Protein AF-A0A7R8D2K2-F1 (afdb_monomer_lite)

InterPro domains:
  IPR001388 Synaptobrevin-like [PR00219] (19-38)
  IPR001388 Synaptobrevin-like [PR00219] (39-58)
  IPR001388 Synaptobrevin-like [PR00219] (75-94)
  IPR002109 Glutaredoxin [PF00462] (136-200)
  IPR004480 Monothiol glutaredoxin-related [PTHR10293] (68-225)
  IPR004480 Monothiol glutaredoxin-related [TIGR00365] (124-220)
  IPR033658 Glutaredoxin, PICOT-like [cd03028] (127-215)
  IPR036249 Thioredoxin-like superfamily [SSF52833] (122-221)
  IPR042855 v-SNARE, coiled-coil homology domain [PF00957] (16-94)
  IPR042855 v-SNARE, coiled-coil homology domain [PS50892] (14-74)

Organism: Lepeophtheirus salmonis (NCBI:txid72036)

Radius of gyration: 38.85 Å; chains: 1; bounding box: 59×70×136 Å

Foldseek 3Di:
DDPDDDDPDDDDPVVVVVVVVVVVVVVVVVVVVVVVVVVVVVVVVVVVVVVVVVVVVVVVVVPPVVVVVVCVVVVVVVVVVVVVVVVVVVVVVVVVVVVVVPDDDDDDDDDDDDDDCPLPVVLVVVLLVQLQPDQKEKEAADFLVDGPDPLRVLVSVLCVVVVHDYGYDHCVVPVSNVVSVCVNLVHDDDTWMDGNSHTQGGSVSSVVCSVVVVVVVSVVVSVVVVVVVVVVVVVVVVVVVVVVVVVVVVD

pLDDT: mean 74.05, std 17.63, range [37.19, 96.56]

Structure (mmCIF, N/CA/C/O backbone):
data_AF-A0A7R8D2K2-F1
#
_entry.id   AF-A0A7R8D2K2-F1
#
loop_
_atom_site.group_PDB
_atom_site.id
_atom_site.type_symbol
_atom_site.label_atom_id
_atom_site.label_alt_id
_atom_site.label_comp_id
_atom_site.label_asym_id
_atom_site.label_entity_id
_atom_site.label_seq_id
_atom_site.pdbx_PDB_ins_code
_atom_site.Cartn_x
_atom_site.Cartn_y
_atom_site.Cartn_z
_atom_site.occupancy
_atom_site.B_iso_or_equiv
_atom_site.auth_seq_id
_atom_site.auth_comp_id
_atom_site.auth_asym_id
_atom_site.auth_atom_id
_atom_site.pdbx_PDB_model_num
ATOM 1 N N . MET A 1 1 ? 6.649 -21.866 103.500 1.00 51.56 1 MET A N 1
ATOM 2 C CA . MET A 1 1 ? 6.124 -23.169 103.038 1.00 51.56 1 MET A CA 1
ATOM 3 C C . MET A 1 1 ? 4.664 -22.927 102.706 1.00 51.56 1 MET A C 1
ATOM 5 O O . MET A 1 1 ? 3.852 -22.827 103.616 1.00 51.56 1 MET A O 1
ATOM 9 N N . ASP A 1 2 ? 4.399 -22.650 101.431 1.00 42.03 2 ASP A N 1
ATOM 10 C CA . ASP A 1 2 ? 3.119 -22.155 100.920 1.00 42.03 2 ASP A CA 1
ATOM 11 C C . ASP A 1 2 ? 2.076 -23.270 100.841 1.00 42.03 2 ASP A C 1
ATOM 13 O O . ASP A 1 2 ? 2.257 -24.248 100.117 1.00 42.03 2 ASP A O 1
ATOM 17 N N . TYR A 1 3 ? 0.953 -23.090 101.535 1.00 38.84 3 TYR A N 1
ATOM 18 C CA . TYR A 1 3 ? -0.256 -23.875 101.304 1.00 38.84 3 TYR A CA 1
ATOM 19 C C . TYR A 1 3 ? -0.999 -23.276 100.108 1.00 38.84 3 TYR A C 1
ATOM 21 O O . TYR A 1 3 ? -1.801 -22.351 100.235 1.00 38.84 3 TYR A O 1
ATOM 29 N N . ARG A 1 4 ? -0.676 -23.786 98.919 1.00 43.09 4 ARG A N 1
ATOM 30 C CA . ARG A 1 4 ? -1.358 -23.461 97.666 1.00 43.09 4 ARG A CA 1
ATOM 31 C C . ARG A 1 4 ? -2.722 -24.163 97.645 1.00 43.09 4 ARG A C 1
ATOM 33 O O . ARG A 1 4 ? -2.796 -25.383 97.729 1.00 43.09 4 ARG A O 1
ATOM 40 N N . T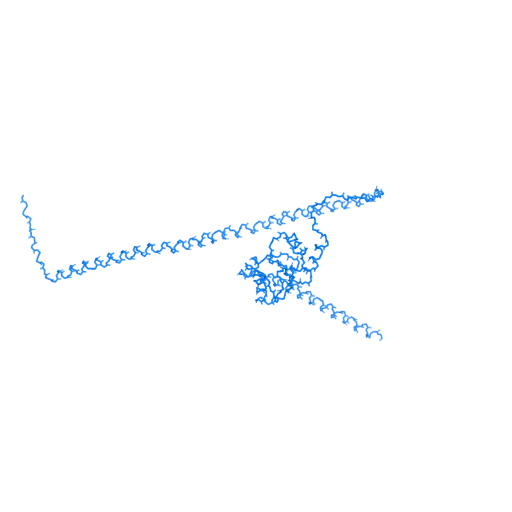YR A 1 5 ? -3.791 -23.373 97.564 1.00 37.19 5 TYR A N 1
ATOM 41 C CA . TYR A 1 5 ? -5.160 -23.835 97.323 1.00 37.19 5 TYR A CA 1
ATOM 42 C C . TYR A 1 5 ? -5.237 -24.555 95.966 1.00 37.19 5 TYR A C 1
ATOM 44 O O . TYR A 1 5 ? -5.007 -23.933 94.931 1.00 37.19 5 TYR A O 1
ATOM 52 N N . GLU A 1 6 ? -5.601 -25.836 95.965 1.00 41.62 6 GLU A N 1
ATOM 53 C CA . GLU A 1 6 ? -5.949 -26.586 94.754 1.00 41.62 6 GLU A CA 1
ATOM 54 C C . GLU A 1 6 ? -7.473 -26.481 94.558 1.00 41.62 6 GLU A C 1
ATOM 56 O O . GLU A 1 6 ? -8.262 -27.114 95.269 1.00 41.62 6 GLU A O 1
ATOM 61 N N . SER A 1 7 ? -7.925 -25.615 93.647 1.00 40.47 7 SER A N 1
ATOM 62 C CA . SER A 1 7 ? -9.346 -25.478 93.324 1.00 40.47 7 SER A CA 1
ATOM 63 C C . SER A 1 7 ? -9.805 -26.664 92.469 1.00 40.47 7 SER A C 1
ATOM 65 O O . SER A 1 7 ? -9.364 -26.886 91.344 1.00 40.47 7 SER A O 1
ATOM 67 N N . LYS A 1 8 ? -10.724 -27.460 93.020 1.00 42.56 8 LYS A N 1
ATOM 68 C CA . LYS A 1 8 ? -11.317 -28.626 92.356 1.00 42.56 8 LYS A CA 1
ATOM 69 C C . LYS A 1 8 ? -12.294 -28.156 91.268 1.00 42.56 8 LYS A C 1
ATOM 71 O O . LYS A 1 8 ? -13.465 -27.908 91.557 1.00 42.56 8 LYS A O 1
ATOM 76 N N . ASN A 1 9 ? -11.820 -28.015 90.029 1.00 42.56 9 ASN A N 1
ATOM 77 C CA . ASN A 1 9 ? -12.671 -27.719 88.875 1.00 42.56 9 ASN A CA 1
ATOM 78 C C . ASN A 1 9 ? -13.528 -28.956 88.545 1.00 42.56 9 ASN A C 1
ATOM 80 O O . ASN A 1 9 ? -13.028 -29.953 88.028 1.00 42.56 9 ASN A O 1
ATOM 84 N N . ARG A 1 10 ? -14.814 -28.926 88.913 1.00 47.69 10 ARG A N 1
ATOM 85 C CA . ARG A 1 10 ? -15.793 -29.945 88.514 1.00 47.69 10 ARG A CA 1
ATOM 86 C C . ARG A 1 10 ? -16.174 -29.680 87.057 1.00 47.69 10 ARG A C 1
ATOM 88 O O . ARG A 1 10 ? -16.981 -28.793 86.791 1.00 47.69 10 ARG A O 1
ATOM 95 N N . SER A 1 11 ? -15.607 -30.444 86.129 1.00 49.34 11 SER A N 1
ATOM 96 C CA . SER A 1 11 ? -16.049 -30.471 84.735 1.00 49.34 11 SER A CA 1
ATOM 97 C C . SER A 1 11 ? -17.491 -30.992 84.664 1.00 49.34 11 SER A C 1
ATOM 99 O O . SER A 1 11 ? -17.788 -32.135 85.004 1.00 49.34 11 SER A O 1
ATOM 101 N N . SER A 1 12 ? -18.415 -30.110 84.282 1.00 50.62 12 SER A N 1
ATOM 102 C CA . SER A 1 12 ? -19.789 -30.466 83.914 1.00 50.62 12 SER A CA 1
ATOM 103 C C . SER A 1 12 ? -19.780 -31.102 82.514 1.00 50.62 12 SER A C 1
ATOM 105 O O . SER A 1 12 ? -19.076 -30.574 81.652 1.00 50.62 12 SER A O 1
ATOM 107 N N . PRO A 1 13 ? -20.574 -32.156 82.229 1.00 57.78 13 PRO A N 1
ATOM 108 C CA . PRO A 1 13 ? -20.626 -32.798 80.904 1.00 57.78 13 PRO A CA 1
ATOM 109 C C . PRO A 1 13 ? -21.060 -31.839 79.780 1.00 57.78 13 PRO A C 1
ATOM 111 O O . PRO A 1 13 ? -20.785 -32.064 78.607 1.00 57.78 13 PRO A O 1
ATOM 114 N N . HIS A 1 14 ? -21.698 -30.717 80.128 1.00 56.84 14 HIS A N 1
ATOM 115 C CA . HIS A 1 14 ? -22.010 -29.647 79.181 1.00 56.84 14 HIS A CA 1
ATOM 116 C C . HIS A 1 14 ? -20.759 -28.875 78.721 1.00 56.84 14 HIS A C 1
ATOM 118 O O . HIS A 1 14 ? -20.699 -28.436 77.578 1.00 56.84 14 HIS A O 1
ATOM 124 N N . PHE A 1 15 ? -19.747 -28.741 79.583 1.00 54.94 15 PHE A N 1
ATOM 125 C CA . PHE A 1 15 ? -18.504 -28.028 79.273 1.00 54.94 15 PHE A CA 1
ATOM 126 C C . PHE A 1 15 ? -17.607 -28.834 78.326 1.00 54.94 15 PHE A C 1
ATOM 128 O O . PHE A 1 15 ? -16.911 -28.256 77.504 1.00 54.94 15 PHE A O 1
ATOM 135 N N . GLU A 1 16 ? -17.680 -30.165 78.392 1.00 61.19 16 GLU A N 1
ATOM 136 C CA . GLU A 1 16 ? -16.965 -31.087 77.501 1.00 61.19 16 GLU A CA 1
ATOM 137 C C . GLU A 1 16 ? -17.479 -30.974 76.054 1.00 61.19 16 GLU A C 1
ATOM 139 O O . GLU A 1 16 ? -16.694 -30.890 75.115 1.00 61.19 16 GLU A O 1
ATOM 144 N N . ASN A 1 17 ? -18.798 -30.830 75.876 1.00 60.91 17 ASN A N 1
ATOM 145 C CA . ASN A 1 17 ? -19.403 -30.574 74.565 1.00 60.91 17 ASN A CA 1
ATOM 146 C C . ASN A 1 17 ? -19.071 -29.180 74.017 1.00 60.91 17 ASN A C 1
ATOM 148 O O . ASN A 1 17 ? -18.885 -29.032 72.813 1.00 60.91 17 ASN A O 1
ATOM 152 N N . VAL A 1 18 ? -18.967 -28.167 74.884 1.00 60.25 18 VAL A N 1
ATOM 153 C CA . VAL A 1 18 ? -18.538 -26.818 74.479 1.00 60.25 18 VAL A CA 1
ATOM 154 C C . VAL A 1 18 ? -17.057 -26.816 74.091 1.00 60.25 18 VAL A C 1
ATOM 156 O O . VAL A 1 18 ? -16.693 -26.200 73.094 1.00 60.25 18 VAL A O 1
ATOM 159 N N . GLN A 1 19 ? -16.209 -27.549 74.815 1.00 61.28 19 GLN A N 1
ATOM 160 C CA . GLN A 1 19 ? -14.784 -27.666 74.504 1.00 61.28 19 GLN A CA 1
ATOM 161 C C . GLN A 1 19 ? -14.556 -28.403 73.174 1.00 61.28 19 GLN A C 1
ATOM 163 O O . GLN A 1 19 ? -13.813 -27.914 72.329 1.00 61.28 19 GLN A O 1
ATOM 168 N N . ASN A 1 20 ? -15.286 -29.501 72.942 1.00 69.12 20 ASN A N 1
ATOM 169 C CA . ASN A 1 20 ? -15.245 -30.253 71.685 1.00 69.12 20 ASN A CA 1
ATOM 170 C C . ASN A 1 20 ? -15.735 -29.419 70.489 1.00 69.12 20 ASN A C 1
ATOM 172 O O . ASN A 1 20 ? -15.156 -29.508 69.411 1.00 69.12 20 ASN A O 1
ATOM 176 N N . GLN A 1 21 ? -16.753 -28.568 70.675 1.00 59.75 21 GLN A N 1
ATOM 177 C CA . GLN A 1 21 ? -17.199 -27.631 69.636 1.00 59.75 21 GLN A CA 1
ATOM 178 C C . GLN A 1 21 ? -16.162 -26.539 69.349 1.00 59.75 21 GLN A C 1
ATOM 180 O O . GLN A 1 21 ? -15.986 -26.149 68.198 1.00 59.75 21 GLN A O 1
ATOM 185 N N . VAL A 1 22 ? -15.451 -26.042 70.366 1.00 60.78 22 VAL A N 1
ATOM 186 C CA . VAL A 1 22 ? -14.359 -25.078 70.165 1.00 60.78 22 VAL A CA 1
ATOM 187 C C . VAL A 1 22 ? -13.189 -25.735 69.428 1.00 60.78 22 VAL A C 1
ATOM 189 O O . VAL A 1 22 ? -12.657 -25.128 68.502 1.00 60.78 22 VAL A O 1
ATOM 192 N N . ASP A 1 23 ? -12.840 -26.982 69.749 1.00 67.81 23 ASP A N 1
ATOM 193 C CA . ASP A 1 23 ? -11.785 -27.736 69.057 1.00 67.81 23 ASP A CA 1
ATOM 194 C C . ASP A 1 23 ? -12.170 -28.087 67.608 1.00 67.81 23 ASP A C 1
ATOM 196 O O . ASP A 1 23 ? -11.336 -28.021 66.696 1.00 67.81 23 ASP A O 1
ATOM 200 N N . GLU A 1 24 ? -13.448 -28.379 67.359 1.00 72.88 24 GLU A N 1
ATOM 201 C CA . GLU A 1 24 ? -14.007 -28.572 66.020 1.00 72.88 24 GLU A CA 1
ATOM 202 C C . GLU A 1 24 ? -13.954 -27.273 65.205 1.00 72.88 24 GLU A C 1
ATOM 204 O O . GLU A 1 24 ? -13.471 -27.269 64.074 1.00 72.88 24 GLU A O 1
ATOM 209 N N . VAL A 1 25 ? -14.343 -26.134 65.786 1.00 60.62 25 VAL A N 1
ATOM 210 C CA . VAL A 1 25 ? -14.269 -24.828 65.111 1.00 60.62 25 VAL A CA 1
ATOM 211 C C . VAL A 1 25 ? -12.819 -24.386 64.890 1.00 60.62 25 VAL A C 1
ATOM 213 O O . VAL A 1 25 ? -12.520 -23.816 63.843 1.00 60.62 25 VAL A O 1
ATOM 216 N N . VAL A 1 26 ? -11.891 -24.689 65.804 1.00 69.44 26 VAL A N 1
ATOM 217 C CA . VAL A 1 26 ? -10.444 -24.470 65.608 1.00 69.44 26 VAL A CA 1
ATOM 218 C C . VAL A 1 26 ? -9.915 -25.338 64.464 1.00 69.44 26 VAL A C 1
ATOM 220 O O . VAL A 1 26 ? -9.097 -24.873 63.667 1.00 69.44 26 VAL A O 1
ATOM 223 N N . THR A 1 27 ? -10.414 -26.568 64.331 1.00 69.00 27 THR A N 1
ATOM 224 C CA . THR A 1 27 ? -10.082 -27.468 63.218 1.00 69.00 27 THR A CA 1
ATOM 225 C C . THR A 1 27 ? -10.624 -26.932 61.893 1.00 69.00 27 THR A C 1
ATOM 227 O O . THR A 1 27 ? -9.874 -26.844 60.920 1.00 69.00 27 THR A O 1
ATOM 230 N N . ILE A 1 28 ? -11.875 -26.462 61.873 1.00 72.75 28 ILE A N 1
ATOM 231 C CA . ILE A 1 28 ? -12.508 -25.828 60.707 1.00 72.75 28 ILE A CA 1
ATOM 232 C C . ILE A 1 28 ? -11.801 -24.515 60.343 1.00 72.75 28 ILE A C 1
ATOM 234 O O . ILE A 1 28 ? -11.592 -24.240 59.165 1.00 72.75 28 ILE A O 1
ATOM 238 N N . MET A 1 29 ? -11.378 -23.703 61.317 1.00 67.38 29 MET A N 1
ATOM 239 C CA . MET A 1 29 ? -10.597 -22.489 61.063 1.00 67.38 29 MET A CA 1
ATOM 240 C C . MET A 1 29 ? -9.207 -22.811 60.530 1.00 67.38 29 MET A C 1
ATOM 242 O O . MET A 1 29 ? -8.764 -22.142 59.606 1.00 67.38 29 MET A O 1
ATOM 246 N N . ARG A 1 30 ? -8.531 -23.842 61.046 1.00 69.81 30 ARG A N 1
ATOM 247 C CA . ARG A 1 30 ? -7.248 -24.306 60.499 1.00 69.81 30 ARG A CA 1
ATOM 248 C C . ARG A 1 30 ? -7.415 -24.777 59.053 1.00 69.81 30 ARG A C 1
ATOM 250 O O . ARG A 1 30 ? -6.590 -24.448 58.207 1.00 69.81 30 ARG A O 1
ATOM 257 N N . GLU A 1 31 ? -8.501 -25.481 58.749 1.00 67.69 31 GLU A N 1
ATOM 258 C CA . GLU A 1 31 ? -8.825 -25.910 57.388 1.00 67.69 31 GLU A CA 1
ATOM 259 C C . GLU A 1 31 ? -9.193 -24.727 56.476 1.00 67.69 31 GLU A C 1
ATOM 261 O O . GLU A 1 31 ? -8.751 -24.673 55.331 1.00 67.69 31 GLU A O 1
ATOM 266 N N . ASN A 1 32 ? -9.932 -23.739 56.984 1.00 63.72 32 ASN A N 1
ATOM 267 C CA . ASN A 1 32 ? -10.275 -22.514 56.261 1.00 63.72 32 ASN A CA 1
ATOM 268 C C . ASN A 1 32 ? -9.054 -21.621 56.021 1.00 63.72 32 ASN A C 1
ATOM 270 O O . ASN A 1 32 ? -8.931 -21.064 54.937 1.00 63.72 32 ASN A O 1
ATOM 274 N N . VAL A 1 33 ? -8.138 -21.520 56.988 1.00 69.62 33 VAL A N 1
ATOM 275 C CA . VAL A 1 33 ? -6.854 -20.817 56.862 1.00 69.62 33 VAL A CA 1
ATOM 276 C C . VAL A 1 33 ? -5.972 -21.528 55.842 1.00 69.62 33 VAL A C 1
ATOM 278 O O . VAL A 1 33 ? -5.438 -20.870 54.962 1.00 69.62 33 VAL A O 1
ATOM 281 N N . ASN A 1 34 ? -5.901 -22.862 55.859 1.00 62.28 34 ASN A N 1
ATOM 282 C CA . ASN A 1 34 ? -5.175 -23.624 54.839 1.00 62.28 34 ASN A CA 1
ATOM 283 C C . ASN A 1 34 ? -5.801 -23.468 53.440 1.00 62.28 34 ASN A C 1
ATOM 285 O O . ASN A 1 34 ? -5.076 -23.343 52.455 1.00 62.28 34 ASN A O 1
ATOM 289 N N . LYS A 1 35 ? -7.138 -23.406 53.343 1.00 63.62 35 LYS A N 1
ATOM 290 C CA . LYS A 1 35 ? -7.863 -23.088 52.098 1.00 63.62 35 LYS A CA 1
ATOM 291 C C . LYS A 1 35 ? -7.655 -21.635 51.654 1.00 63.62 35 LYS A C 1
ATOM 293 O O . LYS A 1 35 ? -7.656 -21.379 50.455 1.00 63.62 35 LYS A O 1
ATOM 298 N N . VAL A 1 36 ? -7.455 -20.696 52.582 1.00 63.12 36 VAL A N 1
ATOM 299 C CA . VAL A 1 36 ? -7.090 -19.295 52.302 1.00 63.12 36 VAL A CA 1
ATOM 300 C C . VAL A 1 36 ? -5.641 -19.183 51.830 1.00 63.12 36 VAL A C 1
ATOM 302 O O . VAL A 1 36 ? -5.398 -18.485 50.857 1.00 63.12 36 VAL A O 1
ATOM 305 N N . ILE A 1 37 ? -4.709 -19.937 52.421 1.00 62.91 37 ILE A N 1
ATOM 306 C CA . ILE A 1 37 ? -3.294 -19.980 52.020 1.00 62.91 37 ILE A CA 1
ATOM 307 C C . ILE A 1 37 ? -3.149 -20.589 50.616 1.00 62.91 37 ILE A C 1
ATOM 309 O O . ILE A 1 37 ? -2.440 -20.044 49.780 1.00 62.91 37 ILE A O 1
ATOM 313 N N . GLN A 1 38 ? -3.897 -21.653 50.299 1.00 55.62 38 GLN A N 1
ATOM 314 C CA . GLN A 1 38 ? -3.956 -22.205 48.935 1.00 55.62 38 GLN A CA 1
ATOM 315 C C . GLN A 1 38 ? -4.623 -21.259 47.929 1.00 55.62 38 GLN A C 1
ATOM 317 O O . GLN A 1 38 ? -4.362 -21.344 46.729 1.00 55.62 38 GLN A O 1
ATOM 322 N N . ARG A 1 39 ? -5.512 -20.375 48.397 1.00 52.56 39 ARG A N 1
ATOM 323 C CA . ARG A 1 39 ? -6.134 -19.342 47.567 1.00 52.56 39 ARG A CA 1
ATOM 324 C C . ARG A 1 39 ? -5.183 -18.161 47.347 1.00 52.56 39 ARG A C 1
ATOM 326 O O . ARG A 1 39 ? -5.245 -17.598 46.267 1.00 52.56 39 ARG A O 1
ATOM 333 N N . ASP A 1 40 ? -4.275 -17.877 48.280 1.00 53.62 40 ASP A N 1
ATOM 334 C CA . ASP A 1 40 ? -3.126 -16.971 48.101 1.00 53.62 40 ASP A CA 1
ATOM 335 C C . ASP A 1 40 ? -2.110 -17.543 47.092 1.00 53.62 40 ASP A C 1
ATOM 337 O O . ASP A 1 40 ? -1.658 -16.843 46.192 1.00 53.62 40 ASP A O 1
ATOM 341 N N . GLU A 1 41 ? -1.825 -18.848 47.152 1.00 53.75 41 GLU A N 1
ATOM 342 C CA . GLU A 1 41 ? -0.878 -19.524 46.248 1.00 53.75 41 GLU A CA 1
ATOM 343 C C . GLU A 1 41 ? -1.422 -19.659 44.807 1.00 53.75 41 GLU A C 1
ATOM 345 O O . GLU A 1 41 ? -0.688 -19.497 43.834 1.00 53.75 41 GLU A O 1
ATOM 350 N N . LYS A 1 42 ? -2.740 -19.864 44.641 1.00 53.81 42 LYS A N 1
ATOM 351 C CA . LYS A 1 42 ? -3.418 -19.839 43.325 1.00 53.81 42 LYS A CA 1
ATOM 352 C C . LYS A 1 42 ? -3.679 -18.434 42.769 1.00 53.81 42 LYS A C 1
ATOM 354 O O . LYS A 1 42 ? -4.071 -18.328 41.607 1.00 53.81 42 LYS A O 1
ATOM 359 N N . LEU A 1 43 ? -3.489 -17.376 43.558 1.00 42.84 43 LEU A N 1
ATOM 360 C CA . LEU A 1 43 ? -3.575 -15.989 43.086 1.00 42.84 43 LEU A CA 1
ATOM 361 C C . LEU A 1 43 ? -2.252 -15.489 42.479 1.00 42.84 43 LEU A C 1
ATOM 363 O O . LEU A 1 43 ? -2.288 -14.521 41.725 1.00 42.84 43 LEU A O 1
ATOM 367 N N . GLY A 1 44 ? -1.131 -16.192 42.687 1.00 52.66 44 GLY A N 1
ATOM 368 C CA . GLY A 1 44 ? 0.145 -15.902 42.014 1.00 52.66 44 GLY A CA 1
ATOM 369 C C . GLY A 1 44 ? 0.123 -16.120 40.491 1.00 52.66 44 GLY A C 1
ATOM 370 O O . GLY A 1 44 ? 0.680 -15.317 39.754 1.00 52.66 44 GLY A O 1
ATOM 371 N N . ASP A 1 45 ? -0.611 -17.122 39.983 1.00 52.69 45 ASP A N 1
ATOM 372 C CA . ASP A 1 45 ? -0.702 -17.400 38.527 1.00 52.69 45 ASP A CA 1
ATOM 373 C C . ASP A 1 45 ? -1.627 -16.416 37.775 1.00 52.69 45 ASP A C 1
ATOM 375 O O . ASP A 1 45 ? -1.605 -16.326 36.546 1.00 52.69 45 ASP A O 1
ATOM 379 N N . LEU A 1 46 ? -2.462 -15.660 38.495 1.00 52.25 46 LEU A N 1
ATOM 380 C CA . LEU A 1 46 ? -3.281 -14.589 37.913 1.00 52.25 46 LEU A CA 1
ATOM 381 C C . LEU A 1 46 ? -2.537 -13.247 37.893 1.00 52.25 46 LEU A C 1
ATOM 383 O O . LEU A 1 46 ? -2.770 -12.457 36.978 1.00 52.25 46 LEU A O 1
ATOM 387 N N . ASP A 1 47 ? -1.617 -13.030 38.836 1.00 49.78 47 ASP A N 1
ATOM 388 C CA . ASP A 1 47 ? -0.728 -11.865 38.864 1.00 49.78 47 ASP A CA 1
ATOM 389 C C . ASP A 1 47 ? 0.391 -11.997 37.816 1.00 49.78 47 ASP A C 1
ATOM 391 O O . ASP A 1 47 ? 0.679 -11.041 37.104 1.00 49.78 47 ASP A O 1
ATOM 395 N N . ASP A 1 48 ? 0.911 -13.207 37.574 1.00 54.84 48 ASP A N 1
ATOM 396 C CA . ASP A 1 48 ? 1.880 -13.469 36.497 1.00 54.84 48 ASP A CA 1
ATOM 397 C C . ASP A 1 48 ? 1.274 -13.293 35.092 1.00 54.84 48 ASP A C 1
ATOM 399 O O . ASP A 1 48 ? 1.937 -12.818 34.166 1.00 54.84 48 ASP A O 1
ATOM 403 N N . ARG A 1 49 ? -0.015 -13.613 34.908 1.00 58.25 49 ARG A N 1
ATOM 404 C CA . ARG A 1 49 ? -0.732 -13.366 33.640 1.00 58.25 49 ARG A CA 1
ATOM 405 C C . ARG A 1 49 ? -1.070 -11.893 33.435 1.00 58.25 49 ARG A C 1
ATOM 407 O O . ARG A 1 49 ? -1.090 -11.452 32.287 1.00 58.25 49 ARG A O 1
ATOM 414 N N . ALA A 1 50 ? -1.302 -11.138 34.509 1.00 56.44 50 ALA A N 1
ATOM 415 C CA . ALA A 1 50 ? -1.478 -9.690 34.459 1.00 56.44 50 ALA A CA 1
ATOM 416 C C . ALA A 1 50 ? -0.140 -8.968 34.232 1.00 56.44 50 ALA A C 1
ATOM 418 O O . ALA A 1 50 ? -0.067 -8.114 33.356 1.00 56.44 50 ALA A O 1
ATOM 419 N N . ALA A 1 51 ? 0.940 -9.380 34.901 1.00 56.16 51 ALA A N 1
ATOM 420 C CA . ALA A 1 51 ? 2.284 -8.820 34.762 1.00 56.16 51 ALA A CA 1
ATOM 421 C C . ALA A 1 51 ? 2.905 -9.088 33.380 1.00 56.16 51 ALA A C 1
ATOM 423 O O . ALA A 1 51 ? 3.612 -8.236 32.845 1.00 56.16 51 ALA A O 1
ATOM 424 N N . ASN A 1 52 ? 2.605 -10.226 32.744 1.00 55.34 52 ASN A N 1
ATOM 425 C CA . ASN A 1 52 ? 3.037 -10.510 31.368 1.00 55.34 52 ASN A CA 1
ATOM 426 C C . ASN A 1 52 ? 2.189 -9.758 30.315 1.00 55.34 52 ASN A C 1
ATOM 428 O O . ASN A 1 52 ? 2.645 -9.490 29.203 1.00 55.34 52 ASN A O 1
ATOM 432 N N . LEU A 1 53 ? 0.969 -9.342 30.671 1.00 57.56 53 LEU A N 1
ATOM 433 C CA . LEU A 1 53 ? 0.158 -8.415 29.872 1.00 57.56 53 LEU A CA 1
ATOM 434 C C . LEU A 1 53 ? 0.588 -6.952 30.101 1.00 57.56 53 LEU A C 1
ATOM 436 O O . LEU A 1 53 ? 0.603 -6.161 29.160 1.00 57.56 53 LEU A O 1
ATOM 440 N N . GLU A 1 54 ? 1.022 -6.614 31.319 1.00 54.94 54 GLU A N 1
ATOM 441 C CA . GLU A 1 54 ? 1.450 -5.276 31.735 1.00 54.94 54 GLU A CA 1
ATOM 442 C C . GLU A 1 54 ? 2.882 -4.938 31.279 1.00 54.94 54 GLU A C 1
ATOM 444 O O . GLU A 1 54 ? 3.170 -3.813 30.869 1.00 54.94 54 GLU A O 1
ATOM 449 N N . ALA A 1 55 ? 3.785 -5.922 31.240 1.00 55.84 55 ALA A N 1
ATOM 450 C CA . ALA A 1 55 ? 5.111 -5.784 30.635 1.00 55.84 55 ALA A CA 1
ATOM 451 C C . ALA A 1 55 ? 5.030 -5.591 29.106 1.00 55.84 55 ALA A C 1
ATOM 453 O O . ALA A 1 55 ? 5.861 -4.887 28.521 1.00 55.84 55 ALA A O 1
ATOM 454 N N . ASN A 1 56 ? 3.982 -6.126 28.468 1.00 51.44 56 ASN A N 1
ATOM 455 C CA . ASN A 1 56 ? 3.643 -5.845 27.073 1.00 51.44 56 ASN A CA 1
ATOM 456 C C . ASN A 1 56 ? 2.928 -4.489 26.904 1.00 51.44 56 ASN A C 1
ATOM 458 O O . ASN A 1 56 ? 3.156 -3.814 25.910 1.00 51.44 56 ASN A O 1
ATOM 462 N N . SER A 1 57 ? 2.144 -3.997 27.870 1.00 52.72 57 SER A N 1
ATOM 463 C CA . SER A 1 57 ? 1.517 -2.666 27.761 1.00 52.72 57 SER A CA 1
ATOM 464 C C . SER A 1 57 ? 2.454 -1.507 28.127 1.00 52.72 57 SER A C 1
ATOM 466 O O . SER A 1 57 ? 2.376 -0.443 27.516 1.00 52.72 57 SER A O 1
ATOM 468 N N . ASN A 1 58 ? 3.402 -1.693 29.052 1.00 54.84 58 ASN A N 1
ATOM 469 C CA . ASN A 1 58 ? 4.388 -0.670 29.430 1.00 54.84 58 ASN A CA 1
ATOM 470 C C . ASN A 1 58 ? 5.532 -0.531 28.406 1.00 54.84 58 ASN A C 1
ATOM 472 O O . ASN A 1 58 ? 6.084 0.562 28.252 1.00 54.84 58 ASN A O 1
ATOM 476 N N . SER A 1 59 ? 5.828 -1.574 27.622 1.00 55.03 59 SER A N 1
ATOM 477 C CA . SER A 1 59 ? 6.691 -1.485 26.428 1.00 55.03 59 SER A CA 1
ATOM 478 C C . SER A 1 59 ? 5.983 -0.859 25.210 1.00 55.03 59 SER A C 1
ATOM 480 O O . SER A 1 59 ? 6.648 -0.353 24.300 1.00 55.03 59 SER A O 1
ATOM 482 N N . PHE A 1 60 ? 4.650 -0.754 25.247 1.00 52.56 60 PHE A N 1
ATOM 483 C CA . PHE A 1 60 ? 3.841 -0.004 24.278 1.00 52.56 60 PHE A CA 1
ATOM 484 C C . PHE A 1 60 ? 3.523 1.444 24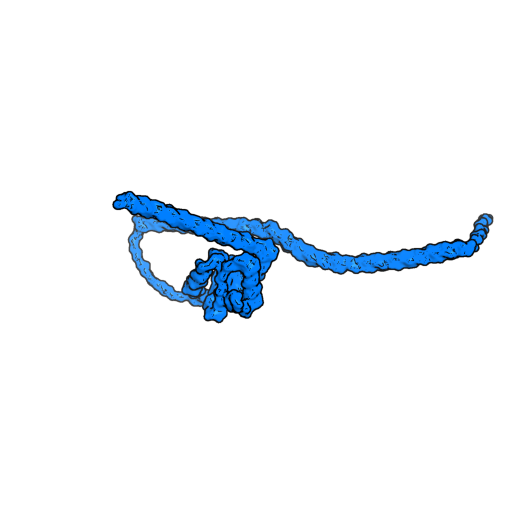.721 1.00 52.56 60 PHE A C 1
ATOM 486 O O . PHE A 1 60 ? 3.538 2.358 23.892 1.00 52.56 60 PHE A O 1
ATOM 493 N N . ALA A 1 61 ? 3.352 1.721 26.020 1.00 52.97 61 ALA A N 1
ATOM 494 C CA . ALA A 1 61 ? 3.181 3.082 26.549 1.00 52.97 61 ALA A CA 1
ATOM 495 C C . ALA A 1 61 ? 4.493 3.896 26.532 1.00 52.97 61 ALA A C 1
ATOM 497 O O . ALA A 1 61 ? 4.497 5.093 26.234 1.00 52.97 61 ALA A O 1
ATOM 498 N N . ALA A 1 62 ? 5.643 3.250 26.768 1.00 53.81 62 ALA A N 1
ATOM 499 C CA . ALA A 1 62 ? 6.957 3.899 26.695 1.00 53.81 62 ALA A CA 1
ATOM 500 C C . ALA A 1 62 ? 7.452 4.165 25.255 1.00 53.81 62 ALA A C 1
ATOM 502 O O . ALA A 1 62 ? 8.472 4.848 25.072 1.00 53.81 62 ALA A O 1
ATOM 503 N N . SER A 1 63 ? 6.721 3.681 24.244 1.00 51.25 63 SER A N 1
ATOM 504 C CA . SER A 1 63 ? 7.054 3.832 22.821 1.00 51.25 63 SER A CA 1
ATOM 505 C C . SER A 1 63 ? 6.214 4.904 22.109 1.00 51.25 63 SER A C 1
ATOM 507 O O . SER A 1 63 ? 6.674 5.497 21.140 1.00 51.25 63 SER A O 1
ATOM 509 N N . SER A 1 64 ? 5.049 5.295 22.621 1.00 47.06 64 SER A N 1
ATOM 510 C CA . SER A 1 64 ? 4.141 6.232 21.932 1.00 47.06 64 SER A CA 1
ATOM 511 C C . SER A 1 64 ? 4.446 7.728 22.171 1.00 47.06 64 SER A C 1
ATOM 513 O O . SER A 1 64 ? 4.187 8.558 21.299 1.00 47.06 64 SER A O 1
ATOM 515 N N . VAL A 1 65 ? 5.126 8.109 23.264 1.00 54.06 65 VAL A N 1
ATOM 516 C CA . VAL A 1 65 ? 5.529 9.522 23.521 1.00 54.06 65 VAL A CA 1
ATOM 517 C C . VAL A 1 65 ? 6.965 9.848 23.055 1.00 54.06 65 VAL A C 1
ATOM 519 O O . VAL A 1 65 ? 7.368 11.016 22.990 1.00 54.06 65 VAL A O 1
ATOM 522 N N . ARG A 1 66 ? 7.745 8.836 22.642 1.00 50.81 66 ARG A N 1
ATOM 523 C CA . ARG A 1 66 ? 9.091 9.016 22.055 1.00 50.81 66 ARG A CA 1
ATOM 524 C C . ARG A 1 66 ? 9.101 9.0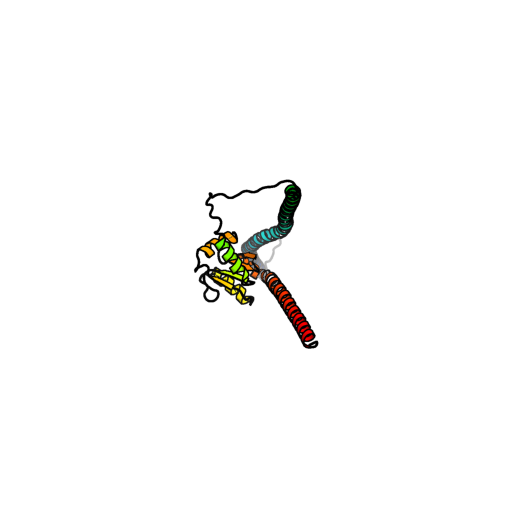32 20.523 1.00 50.81 66 ARG A C 1
ATOM 526 O O . ARG A 1 66 ? 10.011 9.619 19.943 1.00 50.81 66 ARG A O 1
ATOM 533 N N . LEU A 1 67 ? 8.066 8.505 19.865 1.00 52.84 67 LEU A N 1
ATOM 534 C CA . LEU A 1 67 ? 7.979 8.480 18.400 1.00 52.84 67 LEU A CA 1
ATOM 535 C C . LEU A 1 67 ? 7.462 9.797 17.796 1.00 52.84 67 LEU A C 1
ATOM 537 O O . LEU A 1 67 ? 7.983 10.239 16.776 1.00 52.84 67 LEU A O 1
ATOM 541 N N . ARG A 1 68 ? 6.553 10.528 18.462 1.00 53.81 68 ARG A N 1
ATOM 542 C CA . ARG A 1 68 ? 6.060 11.828 17.946 1.00 53.81 68 ARG A CA 1
ATOM 543 C C . ARG A 1 68 ? 7.142 12.920 17.896 1.00 53.81 68 ARG A C 1
ATOM 545 O O . ARG A 1 68 ? 7.088 13.809 17.052 1.00 53.81 68 ARG A O 1
ATOM 552 N N . ARG A 1 69 ? 8.162 12.837 18.761 1.00 48.56 69 ARG A N 1
ATOM 553 C CA . ARG A 1 69 ? 9.331 13.739 18.725 1.00 48.56 69 ARG A CA 1
ATOM 554 C C . ARG A 1 69 ? 10.331 13.369 17.626 1.00 48.56 69 ARG A C 1
ATOM 556 O O . ARG A 1 69 ? 11.006 14.258 17.114 1.00 48.56 69 ARG A O 1
ATOM 563 N N . LYS A 1 70 ? 10.390 12.095 17.226 1.00 53.62 70 LYS A N 1
ATOM 564 C CA . LYS A 1 70 ? 11.298 11.616 16.178 1.00 53.62 70 LYS A CA 1
ATOM 565 C C . LYS A 1 70 ? 10.825 12.046 14.783 1.00 53.62 70 LYS A C 1
ATOM 567 O O . LYS A 1 70 ? 11.632 12.560 14.018 1.00 53.62 70 LYS A O 1
ATOM 572 N N . TYR A 1 71 ? 9.515 12.027 14.521 1.00 56.03 71 TYR A N 1
ATOM 573 C CA . TYR A 1 71 ? 8.947 12.518 13.254 1.00 56.03 71 TYR A CA 1
ATOM 574 C C . TYR A 1 71 ? 8.977 14.045 13.087 1.00 56.03 71 TYR A C 1
ATOM 576 O O . TYR A 1 71 ? 8.894 14.530 11.962 1.00 56.03 71 TYR A O 1
ATOM 584 N N . TRP A 1 72 ? 9.136 14.823 14.168 1.00 58.88 72 TRP A N 1
ATOM 585 C CA . TRP A 1 72 ? 9.379 16.267 14.048 1.00 58.88 72 TRP A CA 1
ATOM 586 C C . TRP A 1 72 ? 10.818 16.546 13.607 1.00 58.88 72 TRP A C 1
ATOM 588 O O . TRP A 1 72 ? 11.024 17.321 12.681 1.00 58.88 72 TRP A O 1
ATOM 598 N N . TRP A 1 73 ? 11.810 15.873 14.204 1.00 56.06 73 TRP A N 1
ATOM 599 C CA . TRP A 1 73 ? 13.222 16.087 13.868 1.00 56.06 73 TRP A CA 1
ATOM 600 C C . TRP A 1 73 ? 13.668 15.378 12.585 1.00 56.06 73 TRP A C 1
ATOM 602 O O . TRP A 1 73 ? 14.494 15.938 11.877 1.00 56.06 73 TRP A O 1
ATOM 612 N N . GLU A 1 74 ? 13.151 14.199 12.236 1.00 59.34 74 GLU A N 1
ATOM 613 C CA . GLU A 1 74 ? 13.543 13.510 10.991 1.00 59.34 74 GLU A CA 1
ATOM 614 C C . GLU A 1 74 ? 12.925 14.166 9.753 1.00 59.34 74 GLU A C 1
ATOM 616 O O . GLU A 1 74 ? 13.628 14.401 8.770 1.00 59.34 74 GLU A O 1
ATOM 621 N N . ASN A 1 75 ? 11.676 14.633 9.846 1.00 57.53 75 ASN A N 1
ATOM 622 C CA . ASN A 1 75 ? 11.075 15.431 8.779 1.00 57.53 75 ASN A CA 1
ATOM 623 C C . ASN A 1 75 ? 11.615 16.866 8.740 1.00 57.53 75 ASN A C 1
ATOM 625 O O . ASN A 1 75 ? 11.621 17.468 7.673 1.00 57.53 75 ASN A O 1
ATOM 629 N N . LEU A 1 76 ? 12.094 17.434 9.857 1.00 64.88 76 LEU A N 1
ATOM 630 C CA . LEU A 1 76 ? 12.781 18.732 9.848 1.00 64.88 76 LEU A CA 1
ATOM 631 C C . LEU A 1 76 ? 14.200 18.612 9.285 1.00 64.88 76 LEU A C 1
ATOM 633 O O . LEU A 1 76 ? 14.600 19.464 8.501 1.00 64.88 76 LEU A O 1
ATOM 637 N N . LYS A 1 77 ? 14.933 17.537 9.604 1.00 68.25 77 LYS A N 1
ATOM 638 C CA . LYS A 1 77 ? 16.221 17.220 8.969 1.00 68.25 77 LYS A CA 1
ATOM 639 C C . LYS A 1 77 ? 16.047 17.067 7.460 1.00 68.25 77 LYS A C 1
ATOM 641 O O . LYS A 1 77 ? 16.758 17.732 6.717 1.00 68.25 77 LYS A O 1
ATOM 646 N N . MET A 1 78 ? 15.051 16.300 7.007 1.00 70.56 78 MET A N 1
ATOM 647 C CA . MET A 1 78 ? 14.753 16.171 5.576 1.00 70.56 78 MET A CA 1
ATOM 648 C C . MET A 1 78 ? 14.283 17.493 4.957 1.00 70.56 78 MET A C 1
ATOM 650 O O . MET A 1 78 ? 14.760 17.848 3.888 1.00 70.56 78 MET A O 1
ATOM 654 N N . LYS A 1 79 ? 13.442 18.291 5.630 1.00 70.31 79 LYS A N 1
ATOM 655 C CA . LYS A 1 79 ? 13.027 19.617 5.129 1.00 70.31 79 LYS A CA 1
ATOM 656 C C . LYS A 1 79 ? 14.184 20.621 5.043 1.00 70.31 79 LYS A C 1
ATOM 658 O O . LYS A 1 79 ? 14.206 21.414 4.108 1.00 70.31 79 LYS A O 1
ATOM 663 N N . LEU A 1 80 ? 15.152 20.581 5.962 1.00 80.31 80 LEU A N 1
ATOM 664 C CA . LEU A 1 80 ? 16.351 21.428 5.923 1.00 80.31 80 LEU A CA 1
ATOM 665 C C . LEU A 1 80 ? 17.348 20.968 4.853 1.00 80.31 80 LEU A C 1
ATOM 667 O O . LEU A 1 80 ? 17.933 21.812 4.182 1.00 80.31 80 LEU A O 1
ATOM 671 N N . ILE A 1 81 ? 17.507 19.655 4.650 1.00 82.31 81 ILE A N 1
ATOM 672 C CA . ILE A 1 81 ? 18.358 19.095 3.589 1.00 82.31 81 ILE A CA 1
ATOM 673 C C . ILE A 1 81 ? 17.749 19.381 2.211 1.00 82.31 81 ILE A C 1
ATOM 675 O O . ILE A 1 81 ? 18.443 19.894 1.340 1.00 82.31 81 ILE A O 1
ATOM 679 N N . ILE A 1 82 ? 16.446 19.141 2.027 1.00 82.12 82 ILE A N 1
ATOM 680 C CA . ILE A 1 82 ? 15.722 19.449 0.784 1.00 82.12 82 ILE A CA 1
ATOM 681 C C . ILE A 1 82 ? 15.736 20.957 0.519 1.00 82.12 82 ILE A C 1
ATOM 683 O O . ILE A 1 82 ? 16.015 21.366 -0.600 1.00 82.12 82 ILE A O 1
ATOM 687 N N . GLY A 1 83 ? 15.503 21.791 1.539 1.00 86.44 83 GLY A N 1
ATOM 688 C CA . GLY A 1 83 ? 15.595 23.247 1.417 1.00 86.44 83 GLY A CA 1
ATOM 689 C C . GLY A 1 83 ? 17.006 23.726 1.072 1.00 86.44 83 GLY A C 1
ATOM 690 O O . GLY A 1 83 ? 17.162 24.587 0.213 1.00 86.44 83 GLY A O 1
ATOM 691 N N . GLY A 1 84 ? 18.037 23.132 1.676 1.00 89.62 84 GLY A N 1
ATOM 692 C CA . GLY A 1 84 ? 19.438 23.404 1.356 1.00 89.62 84 GLY A CA 1
ATOM 693 C C . GLY A 1 84 ? 19.785 23.033 -0.084 1.00 89.62 84 GLY A C 1
ATOM 694 O O . GLY A 1 84 ? 20.357 23.855 -0.789 1.00 89.62 84 GLY A O 1
ATOM 695 N N . ILE A 1 85 ? 19.366 21.850 -0.547 1.00 89.81 85 ILE A N 1
ATOM 696 C CA . ILE A 1 85 ? 19.525 21.416 -1.944 1.00 89.81 85 ILE A CA 1
ATOM 697 C C . ILE A 1 85 ? 18.757 22.351 -2.886 1.00 89.81 85 ILE A C 1
ATOM 699 O O . ILE A 1 85 ? 19.262 22.728 -3.935 1.00 89.81 85 ILE A O 1
ATOM 703 N N . PHE A 1 86 ? 17.555 22.786 -2.514 1.00 90.69 86 PHE A N 1
ATOM 704 C CA . PHE A 1 86 ? 16.778 23.720 -3.326 1.00 90.69 86 PHE A CA 1
ATOM 705 C C . PHE A 1 86 ? 17.468 25.086 -3.434 1.00 90.69 86 PHE A C 1
ATOM 707 O O . PHE A 1 86 ? 17.524 25.666 -4.513 1.00 90.69 86 PHE A O 1
ATOM 714 N N . ILE A 1 87 ? 18.061 25.576 -2.342 1.00 91.94 87 ILE A N 1
ATOM 715 C CA . ILE A 1 87 ? 18.841 26.819 -2.326 1.00 91.94 87 ILE A CA 1
ATOM 716 C C . ILE A 1 87 ? 20.123 26.667 -3.150 1.00 91.94 87 ILE A C 1
ATOM 718 O O . ILE A 1 87 ? 20.439 27.568 -3.921 1.00 91.94 87 ILE A O 1
ATOM 722 N N . THR A 1 88 ? 20.845 25.545 -3.050 1.00 90.06 88 THR A N 1
ATOM 723 C CA . THR A 1 88 ? 22.048 25.322 -3.867 1.00 90.06 88 THR A CA 1
ATOM 724 C C . THR A 1 88 ? 21.710 25.182 -5.348 1.00 90.06 88 THR A C 1
ATOM 726 O O . THR A 1 88 ? 22.433 25.734 -6.169 1.00 90.06 88 THR A O 1
ATOM 729 N N . VAL A 1 89 ? 20.592 24.538 -5.700 1.00 91.75 89 VAL A N 1
ATOM 730 C CA . VAL A 1 89 ? 20.084 24.459 -7.079 1.00 91.75 89 VAL A CA 1
ATOM 731 C C . VAL A 1 89 ? 19.660 25.836 -7.586 1.00 91.75 89 VAL A C 1
ATOM 733 O O . VAL A 1 89 ? 20.029 26.200 -8.694 1.00 91.75 89 VAL A O 1
ATOM 736 N N . ILE A 1 90 ? 18.951 26.640 -6.788 1.00 91.75 90 ILE A N 1
ATOM 737 C CA . ILE A 1 90 ? 18.575 28.011 -7.168 1.00 91.75 90 ILE A CA 1
ATOM 738 C C . ILE A 1 90 ? 19.818 28.879 -7.372 1.00 91.75 90 ILE A C 1
ATOM 740 O O . ILE A 1 90 ? 19.907 29.589 -8.368 1.00 91.75 90 ILE A O 1
ATOM 744 N N . VAL A 1 91 ? 20.796 28.810 -6.466 1.00 91.44 91 VAL A N 1
ATOM 745 C CA . VAL A 1 91 ? 22.063 29.541 -6.602 1.00 91.44 91 VAL A CA 1
ATOM 746 C C . VAL A 1 91 ? 22.832 29.055 -7.830 1.00 91.44 91 VAL A C 1
ATOM 748 O O . VAL A 1 91 ? 23.345 29.881 -8.572 1.00 91.44 91 VAL A O 1
ATOM 751 N N . PHE A 1 92 ? 22.857 27.748 -8.101 1.00 91.00 92 PHE A N 1
ATOM 752 C CA . PHE A 1 92 ? 23.470 27.188 -9.303 1.00 91.00 92 PHE A CA 1
ATOM 753 C C . PHE A 1 92 ? 22.759 27.654 -10.576 1.00 91.00 92 PHE A C 1
ATOM 755 O O . PHE A 1 92 ? 23.430 28.067 -11.508 1.00 91.00 92 PHE A O 1
ATOM 762 N N . ILE A 1 93 ? 21.425 27.688 -10.602 1.00 89.44 93 ILE A N 1
ATOM 763 C CA . ILE A 1 93 ? 20.640 28.223 -11.724 1.00 89.44 93 ILE A CA 1
ATOM 764 C C . ILE A 1 93 ? 20.930 29.714 -11.924 1.00 89.44 93 ILE A C 1
ATOM 766 O O . ILE A 1 93 ? 21.080 30.152 -13.057 1.00 89.44 93 ILE A O 1
ATOM 770 N N . ILE A 1 94 ? 21.055 30.497 -10.850 1.00 87.69 94 ILE A N 1
ATOM 771 C CA . ILE A 1 94 ? 21.427 31.916 -10.936 1.00 87.69 94 ILE A CA 1
ATOM 772 C C . ILE A 1 94 ? 22.860 32.067 -11.466 1.00 87.69 94 ILE A C 1
ATOM 774 O O . ILE A 1 94 ? 23.098 32.912 -12.321 1.00 87.69 94 ILE A O 1
ATOM 778 N N . ILE A 1 95 ? 23.803 31.238 -11.009 1.00 84.25 95 ILE A N 1
ATOM 779 C CA . ILE A 1 95 ? 25.190 31.222 -11.496 1.00 84.25 95 ILE A CA 1
ATOM 780 C C . ILE A 1 95 ? 25.232 30.841 -12.976 1.00 84.25 95 ILE A C 1
ATOM 782 O O . ILE A 1 95 ? 25.891 31.526 -13.746 1.00 84.25 95 ILE A O 1
ATOM 786 N N . VAL A 1 96 ? 24.502 29.802 -13.378 1.00 80.69 96 VAL A N 1
ATOM 787 C CA . VAL A 1 96 ? 24.387 29.326 -14.761 1.00 80.69 96 VAL A CA 1
ATOM 788 C C . VAL A 1 96 ? 23.742 30.394 -15.641 1.00 80.69 96 VAL A C 1
ATOM 790 O O . VAL A 1 96 ? 24.318 30.729 -16.659 1.00 80.69 96 VAL A O 1
ATOM 793 N N . LEU A 1 97 ? 22.673 31.067 -15.202 1.00 76.62 97 LEU A N 1
ATOM 794 C CA . LEU A 1 97 ? 22.091 32.209 -15.924 1.00 76.62 97 LEU A CA 1
ATOM 795 C C . LEU A 1 97 ? 23.065 33.391 -16.073 1.00 76.62 97 LEU A C 1
ATOM 797 O O . LEU A 1 97 ? 23.079 34.055 -17.108 1.00 76.62 97 LEU A O 1
ATOM 801 N N . VAL A 1 98 ? 23.887 33.663 -15.056 1.00 76.38 98 VAL A N 1
ATOM 802 C CA . VAL A 1 98 ? 24.943 34.692 -15.112 1.00 76.38 98 VAL A CA 1
ATOM 803 C C . VAL A 1 98 ? 26.109 34.256 -16.020 1.00 76.38 98 VAL A C 1
ATOM 805 O O . VAL A 1 98 ? 26.764 35.105 -16.633 1.00 76.38 98 VAL A O 1
ATOM 808 N N . PHE A 1 99 ? 26.352 32.948 -16.138 1.00 67.56 99 PHE A N 1
ATOM 809 C CA . PHE A 1 99 ? 27.415 32.344 -16.945 1.00 67.56 99 PHE A CA 1
ATOM 810 C C . PHE A 1 99 ? 27.009 32.144 -18.418 1.00 67.56 99 PHE A C 1
ATOM 812 O O . PHE A 1 99 ? 27.821 32.409 -19.299 1.00 67.56 99 PHE A O 1
ATOM 819 N N . GLU A 1 100 ? 25.749 31.803 -18.711 1.00 59.72 100 GLU A N 1
ATOM 820 C CA . GLU A 1 100 ? 25.171 31.742 -20.065 1.00 59.72 100 GLU A CA 1
ATOM 821 C C . GLU A 1 100 ? 25.169 33.123 -20.740 1.00 59.72 100 GLU A C 1
ATOM 823 O O . GLU A 1 100 ? 25.264 33.220 -21.961 1.00 59.72 100 GLU A O 1
ATOM 828 N N . PHE A 1 101 ? 25.128 34.212 -19.959 1.00 59.25 101 PHE A N 1
ATOM 829 C CA . PHE A 1 101 ? 25.323 35.570 -20.480 1.00 59.25 101 PHE A CA 1
ATOM 830 C C . PHE A 1 101 ? 26.800 35.885 -20.817 1.00 59.25 101 PHE A C 1
ATOM 832 O O . PHE A 1 101 ? 27.081 36.924 -21.409 1.00 59.25 101 PHE A O 1
ATOM 839 N N . ASN A 1 102 ? 27.751 35.010 -20.459 1.00 58.19 102 ASN A N 1
ATOM 840 C CA . ASN A 1 102 ? 29.199 35.236 -20.568 1.00 58.19 102 ASN A CA 1
ATOM 841 C C . ASN A 1 102 ? 30.002 34.120 -21.269 1.00 58.19 102 ASN A C 1
ATOM 843 O O . ASN A 1 102 ? 31.233 34.167 -21.227 1.00 58.19 102 ASN A O 1
ATOM 847 N N . GLY A 1 103 ? 29.399 33.131 -21.934 1.00 48.34 103 GLY A N 1
ATOM 848 C CA . GLY A 1 103 ? 30.235 32.093 -22.546 1.00 48.34 103 GLY A CA 1
ATOM 849 C C . GLY A 1 103 ? 29.518 31.061 -23.395 1.00 48.34 103 GLY A C 1
ATOM 850 O O . GLY A 1 103 ? 28.683 30.314 -22.911 1.00 48.34 103 GLY A O 1
ATOM 851 N N . SER A 1 104 ? 29.913 31.020 -24.665 1.00 53.25 104 SER A N 1
ATOM 852 C CA . SER A 1 104 ? 29.429 30.152 -25.738 1.00 53.25 104 SER A CA 1
ATOM 853 C C . SER A 1 104 ? 29.947 28.703 -25.659 1.00 53.25 104 SER A C 1
ATOM 855 O O . SER A 1 104 ? 31.062 28.468 -25.200 1.00 53.25 104 SER A O 1
ATOM 857 N N . ASN A 1 105 ? 29.196 27.821 -26.336 1.00 49.22 105 ASN A N 1
ATOM 858 C CA . ASN A 1 105 ? 29.584 26.578 -27.034 1.00 49.22 105 ASN A CA 1
ATOM 859 C C . ASN A 1 105 ? 29.522 25.221 -26.300 1.00 49.22 105 ASN A C 1
ATOM 861 O O . ASN A 1 105 ? 30.360 24.901 -25.469 1.00 49.22 105 ASN A O 1
ATOM 865 N N . ASN A 1 106 ? 28.532 24.437 -26.753 1.00 54.88 106 ASN A N 1
ATOM 866 C CA . ASN A 1 106 ? 28.568 23.104 -27.385 1.00 54.88 106 ASN A CA 1
ATOM 867 C C . ASN A 1 106 ? 29.428 21.943 -26.830 1.00 54.88 106 ASN A C 1
ATOM 869 O O . ASN A 1 106 ? 30.602 22.101 -26.519 1.00 54.88 106 ASN A O 1
ATOM 873 N N . ASP A 1 107 ? 28.801 20.754 -26.927 1.00 50.16 107 ASP A N 1
ATOM 874 C CA . ASP A 1 107 ? 29.322 19.393 -27.230 1.00 50.16 107 ASP A CA 1
ATOM 875 C C . ASP A 1 107 ? 29.017 18.375 -26.101 1.00 50.16 107 ASP A C 1
ATOM 877 O O . ASP A 1 107 ? 29.355 18.598 -24.947 1.00 50.16 107 ASP A O 1
ATOM 881 N N . HIS A 1 108 ? 28.163 17.352 -26.280 1.00 41.84 108 HIS A N 1
ATOM 882 C CA . HIS A 1 108 ? 28.243 16.083 -27.047 1.00 41.84 108 HIS A CA 1
ATOM 883 C C . HIS A 1 108 ? 28.521 14.837 -26.151 1.00 41.84 108 HIS A C 1
ATOM 885 O O . HIS A 1 108 ? 29.554 14.740 -25.506 1.00 41.84 108 HIS A O 1
ATOM 891 N N . VAL A 1 109 ? 27.562 13.889 -26.176 1.00 58.47 109 VAL A N 1
ATOM 892 C CA . VAL A 1 109 ? 27.552 12.402 -25.987 1.00 58.47 109 VAL A CA 1
ATOM 893 C C . VAL A 1 109 ? 28.778 11.684 -25.365 1.00 58.47 109 VAL A C 1
ATOM 895 O O . VAL A 1 109 ? 29.889 11.888 -25.839 1.00 58.47 109 VAL A O 1
ATOM 898 N N . THR A 1 110 ? 28.566 10.700 -24.453 1.00 45.34 110 THR A N 1
ATOM 899 C CA . THR A 1 110 ? 28.971 9.254 -24.573 1.00 45.34 110 THR A CA 1
ATOM 900 C C . THR A 1 110 ? 28.868 8.386 -23.285 1.00 45.34 110 THR A C 1
ATOM 902 O O . THR A 1 110 ? 29.283 8.793 -22.210 1.00 45.34 110 THR A O 1
ATOM 905 N N . ASN A 1 111 ? 28.400 7.137 -23.491 1.00 45.34 111 ASN A N 1
ATOM 906 C CA . ASN A 1 111 ? 28.824 5.821 -22.939 1.00 45.34 111 ASN A CA 1
ATOM 907 C C . ASN A 1 111 ? 28.565 5.326 -21.484 1.00 45.34 111 ASN A C 1
ATOM 909 O O . ASN A 1 111 ? 29.158 5.779 -20.515 1.00 45.34 111 ASN A O 1
ATOM 913 N N . THR A 1 112 ? 27.766 4.242 -21.413 1.00 53.59 112 THR A N 1
ATOM 914 C CA . THR A 1 112 ? 28.028 2.881 -20.865 1.00 53.59 112 THR A CA 1
ATOM 915 C C . THR A 1 112 ? 29.069 2.679 -19.751 1.00 53.59 112 THR A C 1
ATOM 917 O O . THR A 1 112 ? 30.254 2.816 -20.018 1.00 53.59 112 THR A O 1
ATOM 920 N N . SER A 1 113 ? 28.622 2.171 -18.581 1.00 57.16 113 SER A N 1
ATOM 921 C CA . SER A 1 113 ? 29.066 0.919 -17.900 1.00 57.16 113 SER A CA 1
ATOM 922 C C . SER A 1 113 ? 28.959 0.978 -16.359 1.00 57.16 113 SER A C 1
ATOM 924 O O . SER A 1 113 ? 29.878 1.441 -15.692 1.00 57.16 113 SER A O 1
ATOM 926 N N . SER A 1 114 ? 27.874 0.442 -15.780 1.00 43.22 114 SER A N 1
ATOM 927 C CA . SER A 1 114 ? 27.894 -0.382 -14.550 1.00 43.22 114 SER A CA 1
ATOM 928 C C . SER A 1 114 ? 26.515 -1.031 -14.361 1.00 43.22 114 SER A C 1
ATOM 930 O O . SER A 1 114 ? 25.526 -0.341 -14.137 1.00 43.22 114 SER A O 1
ATOM 932 N N . ILE A 1 115 ? 26.424 -2.358 -14.499 1.00 50.72 115 ILE A N 1
ATOM 933 C CA . ILE A 1 115 ? 25.184 -3.101 -14.234 1.00 50.72 115 ILE A CA 1
ATOM 934 C C . ILE A 1 115 ? 25.101 -3.296 -12.719 1.00 50.72 115 ILE A C 1
ATOM 936 O O . ILE A 1 115 ? 25.593 -4.273 -12.160 1.00 50.72 115 ILE A O 1
ATOM 940 N N . ARG A 1 116 ? 24.514 -2.314 -12.041 1.00 46.16 116 ARG A N 1
ATOM 941 C CA . ARG A 1 116 ? 23.641 -2.590 -10.896 1.00 46.16 116 ARG A CA 1
ATOM 942 C C . ARG A 1 116 ? 22.253 -2.833 -11.496 1.00 46.16 116 ARG A C 1
ATOM 944 O O . ARG A 1 116 ? 21.961 -2.181 -12.499 1.00 46.16 116 ARG A O 1
ATOM 951 N N . PRO A 1 117 ? 21.402 -3.720 -10.955 1.00 44.12 117 PRO A N 1
ATOM 952 C CA . PRO A 1 117 ? 20.012 -3.771 -11.378 1.00 44.12 117 PRO A CA 1
ATOM 953 C C . PRO A 1 117 ? 19.356 -2.495 -10.845 1.00 44.12 117 PRO A C 1
ATOM 955 O O . PRO A 1 117 ? 18.800 -2.446 -9.756 1.00 44.12 117 PRO A O 1
ATOM 958 N N . THR A 1 118 ? 19.548 -1.394 -11.558 1.00 49.97 118 THR A N 1
ATOM 959 C CA . THR A 1 118 ? 18.638 -0.268 -11.491 1.00 49.97 118 THR A CA 1
ATOM 960 C C . THR A 1 118 ? 17.346 -0.816 -12.055 1.00 49.97 118 THR A C 1
ATOM 962 O O . THR A 1 118 ? 17.380 -1.288 -13.194 1.00 49.97 118 THR A O 1
ATOM 965 N N . ILE A 1 119 ? 16.276 -0.829 -11.249 1.00 59.41 119 ILE A N 1
ATOM 966 C CA . ILE A 1 119 ? 14.923 -1.178 -11.699 1.00 59.41 119 ILE A CA 1
ATOM 967 C C . ILE A 1 119 ? 14.774 -0.674 -13.122 1.00 59.41 119 ILE A C 1
ATOM 969 O O . ILE A 1 119 ? 15.021 0.513 -13.369 1.00 59.41 119 ILE A O 1
ATOM 973 N N . ASP A 1 120 ? 14.451 -1.586 -14.033 1.00 71.50 120 ASP A N 1
ATOM 974 C CA . ASP A 1 120 ? 14.206 -1.223 -15.414 1.00 71.50 120 ASP A CA 1
ATOM 975 C C . ASP A 1 120 ? 13.214 -0.055 -15.407 1.00 71.50 120 ASP A C 1
ATOM 977 O O . ASP A 1 120 ? 12.129 -0.145 -14.821 1.00 71.50 120 ASP A O 1
ATOM 981 N N . SER A 1 121 ? 13.638 1.103 -15.917 1.00 79.56 121 SER A N 1
ATOM 982 C CA . SER A 1 121 ? 12.889 2.356 -15.762 1.00 79.56 121 SER A CA 1
ATOM 983 C C . SER A 1 121 ? 11.478 2.235 -16.345 1.00 79.56 121 SER A C 1
ATOM 985 O O . SER A 1 121 ? 10.550 2.916 -15.899 1.00 79.56 121 SER A O 1
ATOM 987 N N . GLU A 1 122 ? 11.305 1.302 -17.279 1.00 86.31 122 GLU A N 1
ATOM 988 C CA . GLU A 1 122 ? 10.035 0.854 -17.825 1.00 86.31 122 GLU A CA 1
ATOM 989 C C . GLU A 1 122 ? 9.134 0.180 -16.773 1.00 86.31 122 GLU A C 1
ATOM 991 O O . GLU A 1 122 ? 7.994 0.609 -16.588 1.00 86.31 122 GLU A O 1
ATOM 996 N N . VAL A 1 123 ? 9.629 -0.805 -16.013 1.00 89.25 123 VAL A N 1
ATOM 997 C CA . VAL A 1 123 ? 8.870 -1.492 -14.945 1.00 89.25 123 VAL A CA 1
ATOM 998 C C . VAL A 1 123 ? 8.414 -0.508 -13.872 1.00 89.25 123 VAL A C 1
ATOM 1000 O O . VAL A 1 123 ? 7.257 -0.544 -13.447 1.00 89.25 123 VAL A O 1
ATOM 1003 N N . LYS A 1 124 ? 9.287 0.422 -13.472 1.00 88.94 124 LYS A N 1
ATOM 1004 C CA . LYS A 1 124 ? 8.924 1.472 -12.513 1.00 88.94 124 LYS A CA 1
ATOM 1005 C C . LYS A 1 124 ? 7.774 2.337 -13.032 1.00 88.94 124 LYS A C 1
ATOM 1007 O O . LYS A 1 124 ? 6.805 2.564 -12.313 1.00 88.94 124 LYS A O 1
ATOM 1012 N N . SER A 1 125 ? 7.861 2.770 -14.288 1.00 91.00 125 SER A N 1
ATOM 1013 C CA . SER A 1 125 ? 6.826 3.592 -14.924 1.00 91.00 125 SER A CA 1
ATOM 1014 C C . SER A 1 125 ? 5.488 2.850 -15.006 1.00 91.00 125 SER A C 1
ATOM 1016 O O . SER A 1 125 ? 4.439 3.425 -14.723 1.00 91.00 125 SER A O 1
ATOM 1018 N N . ARG A 1 126 ? 5.518 1.546 -15.318 1.00 92.62 126 ARG A N 1
ATOM 1019 C CA . ARG A 1 126 ? 4.325 0.683 -15.326 1.00 92.62 126 ARG A CA 1
ATOM 1020 C C . ARG A 1 126 ? 3.681 0.590 -13.942 1.00 92.62 126 ARG A C 1
ATOM 1022 O O . ARG A 1 126 ? 2.461 0.683 -13.839 1.00 92.62 126 ARG A O 1
ATOM 1029 N N . ILE A 1 127 ? 4.479 0.435 -12.883 1.00 92.50 127 ILE A N 1
ATOM 1030 C CA . ILE A 1 127 ? 3.989 0.396 -11.496 1.00 92.50 127 ILE A CA 1
ATOM 1031 C C . ILE A 1 127 ? 3.353 1.738 -11.111 1.00 92.50 127 ILE A C 1
ATOM 1033 O O . ILE A 1 127 ? 2.245 1.754 -10.576 1.00 92.50 127 ILE A O 1
ATOM 1037 N N . GLU A 1 128 ? 4.000 2.862 -11.423 1.00 93.31 128 GLU A N 1
ATOM 1038 C CA . GLU A 1 128 ? 3.457 4.201 -11.157 1.00 93.31 128 GLU A CA 1
ATOM 1039 C C . GLU A 1 128 ? 2.123 4.433 -11.878 1.00 93.31 128 GLU A C 1
ATOM 1041 O O . GLU A 1 128 ? 1.169 4.932 -11.276 1.00 93.31 128 GLU A O 1
ATOM 1046 N N . GLU A 1 129 ? 2.023 4.015 -13.142 1.00 93.19 129 GLU A N 1
ATOM 1047 C CA . GLU A 1 129 ? 0.782 4.097 -13.909 1.00 93.19 129 GLU A CA 1
ATOM 1048 C C . GLU A 1 129 ? -0.324 3.250 -13.270 1.00 93.19 129 GLU A C 1
ATOM 1050 O O . GLU A 1 129 ? -1.430 3.744 -13.053 1.00 93.19 129 GLU A O 1
ATOM 1055 N N . MET A 1 130 ? -0.024 1.993 -12.930 1.00 92.06 130 MET A N 1
ATOM 1056 C CA . MET A 1 130 ? -0.967 1.081 -12.284 1.00 92.06 130 MET A CA 1
ATOM 1057 C C . MET A 1 130 ? -1.503 1.652 -10.971 1.00 92.06 130 MET A C 1
ATOM 1059 O O . MET A 1 130 ? -2.709 1.628 -10.733 1.00 92.06 130 MET A O 1
ATOM 1063 N N . ILE A 1 131 ? -0.627 2.217 -10.140 1.00 92.94 131 ILE A N 1
ATOM 1064 C CA . ILE A 1 131 ? -1.035 2.817 -8.871 1.00 92.94 131 ILE A CA 1
ATOM 1065 C C . ILE A 1 131 ? -1.858 4.101 -9.099 1.00 92.94 131 ILE A C 1
ATOM 1067 O O . ILE A 1 131 ? -2.737 4.427 -8.304 1.00 92.94 131 ILE A O 1
ATOM 1071 N N . GLY A 1 132 ? -1.618 4.821 -10.197 1.00 89.44 132 GLY A N 1
ATOM 1072 C CA . GLY A 1 132 ? -2.353 6.034 -10.560 1.00 89.44 132 GLY A CA 1
ATOM 1073 C C . GLY A 1 132 ? -3.771 5.809 -11.106 1.00 89.44 132 GLY A C 1
ATOM 1074 O O . GLY A 1 132 ? -4.541 6.769 -11.193 1.00 89.44 132 GLY A O 1
ATOM 1075 N N . ARG A 1 133 ? -4.148 4.574 -11.473 1.00 88.31 133 ARG A N 1
ATOM 1076 C CA . ARG A 1 133 ? -5.466 4.262 -12.070 1.00 88.31 133 ARG A CA 1
ATOM 1077 C C . ARG A 1 133 ? -6.621 4.370 -11.082 1.00 88.31 133 ARG A C 1
ATOM 1079 O O . ARG A 1 133 ? -7.709 4.821 -11.451 1.00 88.31 133 ARG A O 1
ATOM 1086 N N . SER A 1 134 ? -6.385 3.994 -9.829 1.00 89.25 134 SER A N 1
ATOM 1087 C CA . SER A 1 134 ? -7.392 3.993 -8.773 1.00 89.25 134 SER A CA 1
ATOM 1088 C C . SER A 1 134 ? -6.879 4.696 -7.521 1.00 89.25 134 SER A C 1
ATOM 1090 O O . SER A 1 134 ? -5.687 4.779 -7.254 1.00 89.25 134 SER A O 1
ATOM 1092 N N . SER A 1 135 ? -7.801 5.215 -6.711 1.00 90.06 135 SER A N 1
ATOM 1093 C CA . SER A 1 135 ? -7.448 5.839 -5.434 1.00 90.06 135 SER A CA 1
ATOM 1094 C C . SER A 1 135 ? -6.955 4.837 -4.392 1.00 90.06 135 SER A C 1
ATOM 1096 O O . SER A 1 135 ? -6.263 5.238 -3.461 1.00 90.06 135 SER A O 1
ATOM 1098 N N . VAL A 1 136 ? -7.344 3.568 -4.530 1.00 93.62 136 VAL A N 1
ATOM 1099 C CA . VAL A 1 136 ? -6.894 2.461 -3.685 1.00 93.62 136 VAL A CA 1
ATOM 1100 C C . VAL A 1 136 ? -6.492 1.315 -4.601 1.00 93.62 136 VAL A C 1
ATOM 1102 O O . VAL A 1 136 ? -7.324 0.814 -5.364 1.00 93.62 136 VAL A O 1
ATOM 1105 N N . VAL A 1 137 ? -5.225 0.923 -4.521 1.00 95.56 137 VAL A N 1
ATOM 1106 C CA . VAL A 1 137 ? -4.621 -0.134 -5.337 1.00 95.56 137 VAL A CA 1
ATOM 1107 C C . VAL A 1 137 ? -3.939 -1.137 -4.417 1.00 95.56 137 VAL A C 1
ATOM 1109 O O . VAL A 1 137 ? -3.272 -0.760 -3.453 1.00 95.56 137 VAL A O 1
ATOM 1112 N N . VAL A 1 138 ? -4.117 -2.422 -4.704 1.00 96.56 138 VAL A N 1
ATOM 1113 C CA . VAL A 1 138 ? -3.546 -3.520 -3.927 1.00 96.56 138 VAL A CA 1
ATOM 1114 C C . VAL A 1 138 ? -2.823 -4.473 -4.865 1.00 96.56 138 VAL A C 1
ATOM 1116 O O . VAL A 1 138 ? -3.448 -5.125 -5.697 1.00 96.56 138 VAL A O 1
ATOM 1119 N N . PHE A 1 139 ? -1.513 -4.616 -4.691 1.00 96.44 139 PHE A N 1
ATOM 1120 C CA . PHE A 1 139 ? -0.755 -5.690 -5.327 1.00 96.44 139 PHE A CA 1
ATOM 1121 C C . PHE A 1 139 ? -0.903 -6.953 -4.488 1.00 96.44 139 PHE A C 1
ATOM 1123 O O . PHE A 1 139 ? -0.523 -6.980 -3.315 1.00 96.44 139 PHE A O 1
ATOM 1130 N N . MET A 1 140 ? -1.474 -8.006 -5.064 1.00 95.88 140 MET A N 1
ATOM 1131 C CA . MET A 1 140 ? -1.835 -9.217 -4.330 1.00 95.88 140 MET A CA 1
ATOM 1132 C C . MET A 1 140 ? -1.604 -10.486 -5.148 1.00 95.88 140 MET A C 1
ATOM 1134 O O . MET A 1 140 ? -1.404 -10.454 -6.358 1.00 95.88 140 MET A O 1
ATOM 1138 N N . LYS A 1 141 ? -1.600 -11.631 -4.459 1.00 95.06 141 LYS A N 1
ATOM 1139 C CA . LYS A 1 141 ? -1.530 -12.946 -5.100 1.00 95.06 141 LYS A CA 1
ATOM 1140 C C . LYS A 1 141 ? -2.943 -13.380 -5.483 1.00 95.06 141 LYS A C 1
ATOM 1142 O O . LYS A 1 141 ? -3.737 -13.699 -4.595 1.00 95.06 141 LYS A O 1
ATOM 1147 N N . GLY A 1 142 ? -3.233 -13.430 -6.779 1.00 93.94 142 GLY A N 1
ATOM 1148 C CA . GLY A 1 142 ? -4.582 -13.631 -7.307 1.00 93.94 142 GLY A CA 1
ATOM 1149 C C . GLY A 1 142 ? -5.332 -12.311 -7.484 1.00 93.94 142 GLY A C 1
ATOM 1150 O O . GLY A 1 142 ? -4.731 -11.240 -7.463 1.00 93.94 142 GLY A O 1
ATOM 1151 N N . VAL A 1 143 ? -6.649 -12.398 -7.640 1.00 94.94 143 VAL A N 1
ATOM 1152 C CA . VAL A 1 143 ? -7.546 -11.245 -7.830 1.00 94.94 143 VAL A CA 1
ATOM 1153 C C . VAL A 1 143 ? -8.509 -11.120 -6.643 1.00 94.94 143 VAL A C 1
ATOM 1155 O O . VAL A 1 143 ? -8.649 -12.081 -5.884 1.00 94.94 143 VAL A O 1
ATOM 1158 N N . PRO A 1 144 ? -9.173 -9.970 -6.425 1.00 94.38 144 PRO A N 1
ATOM 1159 C CA . PRO A 1 144 ? -10.099 -9.803 -5.302 1.00 94.38 144 PRO A CA 1
ATOM 1160 C C . PRO A 1 144 ? -11.216 -10.858 -5.252 1.00 94.38 144 PRO A C 1
ATOM 1162 O O . PRO A 1 144 ? -11.659 -11.243 -4.168 1.00 94.38 144 PRO A O 1
ATOM 1165 N N . GLU A 1 145 ? -11.678 -11.333 -6.407 1.00 94.94 145 GLU A N 1
ATOM 1166 C CA . GLU A 1 145 ? -12.715 -12.362 -6.546 1.00 94.94 145 GLU A CA 1
ATOM 1167 C C . GLU A 1 145 ? -12.201 -13.763 -6.184 1.00 94.94 145 GLU A C 1
ATOM 1169 O O . GLU A 1 145 ? -12.959 -14.559 -5.634 1.00 94.94 145 GLU A O 1
ATOM 1174 N N . ASP A 1 146 ? -10.919 -14.033 -6.447 1.00 94.94 146 ASP A N 1
ATOM 1175 C CA . ASP A 1 146 ? -10.237 -15.314 -6.225 1.00 94.94 146 ASP A CA 1
ATOM 1176 C C . ASP A 1 146 ? -8.818 -15.093 -5.644 1.00 94.94 146 ASP A C 1
ATOM 1178 O O . ASP A 1 146 ? -7.809 -15.154 -6.364 1.00 94.94 146 ASP A O 1
ATOM 1182 N N . PRO A 1 147 ? -8.704 -14.760 -4.341 1.00 94.88 147 PRO A N 1
ATOM 1183 C CA . PRO A 1 147 ? -7.416 -14.534 -3.699 1.00 94.88 147 PRO A CA 1
ATOM 1184 C C . PRO A 1 147 ? -6.677 -15.859 -3.475 1.00 94.88 147 PRO A C 1
ATOM 1186 O O . PRO A 1 147 ? -7.181 -16.780 -2.837 1.00 94.88 147 PRO A O 1
ATOM 1189 N N . ARG A 1 148 ? -5.415 -15.933 -3.912 1.00 91.38 148 ARG A N 1
ATOM 1190 C CA . ARG A 1 148 ? -4.601 -17.167 -3.891 1.00 91.38 148 ARG A CA 1
ATOM 1191 C C . ARG A 1 148 ? -3.674 -17.296 -2.682 1.00 91.38 148 ARG A C 1
ATOM 1193 O O . ARG A 1 148 ? -2.797 -18.156 -2.643 1.00 91.38 148 ARG A O 1
ATOM 1200 N N . CYS A 1 149 ? -3.819 -16.417 -1.695 1.00 94.06 149 CYS A N 1
ATOM 1201 C CA . CYS A 1 149 ? -3.004 -16.403 -0.484 1.00 94.06 149 CYS A CA 1
ATOM 1202 C C . CYS A 1 149 ? -3.812 -15.867 0.702 1.00 94.06 149 CYS A C 1
ATOM 1204 O O . CYS A 1 149 ? -4.550 -14.896 0.546 1.00 94.06 149 CYS A O 1
ATOM 1206 N N . GLY A 1 150 ? -3.634 -16.450 1.894 1.00 93.62 150 GLY A N 1
ATOM 1207 C CA . GLY A 1 150 ? -4.346 -16.043 3.113 1.00 93.62 150 GLY A CA 1
ATOM 1208 C C . GLY A 1 150 ? -4.166 -14.562 3.465 1.00 93.62 150 GLY A C 1
ATOM 1209 O O . GLY A 1 150 ? -5.148 -13.885 3.753 1.00 93.62 150 GLY A O 1
ATOM 1210 N N . PHE A 1 151 ? -2.949 -14.025 3.333 1.00 93.50 151 PHE A N 1
ATOM 1211 C CA . PHE A 1 151 ? -2.677 -12.598 3.552 1.00 93.50 151 PHE A CA 1
ATOM 1212 C C . PHE A 1 151 ? -3.378 -11.703 2.521 1.00 93.50 151 PHE A C 1
ATOM 1214 O O . PHE A 1 151 ? -3.927 -10.660 2.859 1.00 93.50 151 PHE A O 1
ATOM 1221 N N . SER A 1 152 ? -3.414 -12.128 1.255 1.00 92.88 152 SER A N 1
ATOM 1222 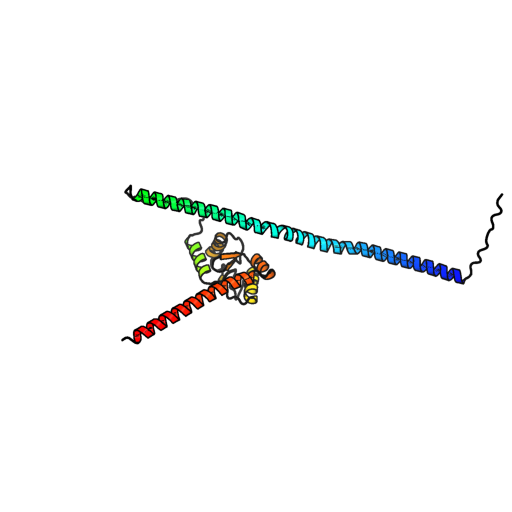C CA . SER A 1 152 ? -4.159 -11.422 0.206 1.00 92.88 152 SER A CA 1
ATOM 1223 C C . SER A 1 152 ? -5.666 -11.444 0.477 1.00 92.88 152 SER A C 1
ATOM 1225 O O . SER A 1 152 ? -6.322 -10.418 0.343 1.00 92.88 152 SER A O 1
ATOM 1227 N N . ASN A 1 153 ? -6.204 -12.577 0.935 1.00 93.81 153 ASN A N 1
ATOM 1228 C CA . ASN A 1 153 ? -7.607 -12.700 1.325 1.00 93.81 153 ASN A CA 1
ATOM 1229 C C . ASN A 1 153 ? -7.956 -11.805 2.527 1.00 93.81 153 ASN A C 1
ATOM 1231 O O . ASN A 1 153 ? -9.000 -11.159 2.520 1.00 93.81 153 ASN A O 1
ATOM 1235 N N . ALA A 1 154 ? -7.078 -11.713 3.529 1.00 93.56 154 ALA A N 1
ATOM 1236 C CA . ALA A 1 154 ? -7.282 -10.838 4.683 1.00 93.56 154 ALA A CA 1
ATOM 1237 C C . ALA A 1 154 ? -7.413 -9.362 4.266 1.00 93.56 154 ALA A C 1
ATOM 1239 O O . ALA A 1 154 ? -8.370 -8.697 4.660 1.00 93.56 154 ALA A O 1
ATOM 1240 N N . VAL A 1 155 ? -6.524 -8.870 3.394 1.00 94.75 155 VAL A N 1
ATOM 1241 C CA . VAL A 1 155 ? -6.603 -7.498 2.858 1.00 94.75 155 VAL A CA 1
ATOM 1242 C C . VAL A 1 155 ? -7.914 -7.254 2.103 1.00 94.75 155 VAL A C 1
ATOM 1244 O O . VAL A 1 155 ? -8.583 -6.246 2.334 1.00 94.75 155 VAL A O 1
ATOM 1247 N N . VAL A 1 156 ? -8.327 -8.195 1.246 1.00 95.50 156 VAL A N 1
ATOM 1248 C CA . VAL A 1 156 ? -9.605 -8.113 0.517 1.00 95.50 156 VAL A CA 1
ATOM 1249 C C . VAL A 1 156 ? -10.790 -8.033 1.484 1.00 95.50 156 VAL A C 1
ATOM 1251 O O . VAL A 1 156 ? -11.698 -7.227 1.281 1.00 95.50 156 VAL A O 1
ATOM 1254 N N . GLN A 1 157 ? -10.794 -8.845 2.544 1.00 93.88 157 GLN A N 1
ATOM 1255 C CA . GLN A 1 157 ? -11.863 -8.839 3.544 1.00 93.88 157 GLN A CA 1
ATOM 1256 C C . GLN A 1 157 ? -11.940 -7.514 4.296 1.00 93.88 157 GLN A C 1
ATOM 1258 O O . GLN A 1 157 ? -13.038 -6.988 4.458 1.00 93.88 157 GLN A O 1
ATOM 1263 N N . ILE A 1 158 ? -10.800 -6.944 4.690 1.00 92.38 158 ILE A N 1
ATOM 1264 C CA . ILE A 1 158 ? -10.752 -5.639 5.360 1.00 92.38 158 ILE A CA 1
ATOM 1265 C C . ILE A 1 158 ? -11.399 -4.571 4.476 1.00 92.38 158 ILE A C 1
ATOM 1267 O O . ILE A 1 158 ? -12.330 -3.895 4.912 1.00 92.38 158 ILE A O 1
ATOM 1271 N N . PHE A 1 159 ? -10.999 -4.466 3.207 1.00 92.69 159 PHE A N 1
ATOM 1272 C CA . PHE A 1 159 ? -11.602 -3.481 2.304 1.00 92.69 159 PHE A CA 1
ATOM 1273 C C . PHE A 1 159 ? -13.092 -3.722 2.043 1.00 92.69 159 PHE A C 1
ATOM 1275 O O . PHE A 1 159 ? -13.857 -2.758 1.973 1.00 92.69 159 PHE A O 1
ATOM 1282 N N . ARG A 1 160 ? -13.528 -4.987 1.961 1.00 91.81 160 ARG A N 1
ATOM 1283 C CA . ARG A 1 160 ? -14.952 -5.338 1.839 1.00 91.81 160 ARG A CA 1
ATOM 1284 C C . ARG A 1 160 ? -15.759 -4.925 3.069 1.00 91.81 160 ARG A C 1
ATOM 1286 O O . ARG A 1 160 ? -16.846 -4.384 2.899 1.00 91.81 160 ARG A O 1
ATOM 1293 N N . MET A 1 161 ? -15.235 -5.132 4.278 1.00 88.88 161 MET A N 1
ATOM 1294 C CA . MET A 1 161 ? -15.898 -4.713 5.521 1.00 88.88 161 MET A CA 1
ATOM 1295 C C . MET A 1 161 ? -16.071 -3.192 5.596 1.00 88.88 161 MET A C 1
ATOM 1297 O O . MET A 1 161 ? -17.120 -2.718 6.022 1.00 88.88 161 MET A O 1
ATOM 1301 N N . HIS A 1 162 ? -15.081 -2.430 5.121 1.00 87.31 162 HIS A N 1
ATOM 1302 C CA . HIS A 1 162 ? -15.154 -0.963 5.051 1.00 87.31 162 HIS A CA 1
ATOM 1303 C C . HIS A 1 162 ? -15.932 -0.435 3.834 1.00 87.31 162 HIS A C 1
ATOM 1305 O O . HIS A 1 162 ? -16.106 0.775 3.698 1.00 87.31 162 HIS A O 1
ATOM 1311 N N . GLY A 1 163 ? -16.398 -1.311 2.936 1.00 86.75 163 GLY A N 1
ATOM 1312 C CA . GLY A 1 163 ? -17.156 -0.926 1.742 1.00 86.75 163 GLY A CA 1
ATOM 1313 C C . GLY A 1 163 ? -16.357 -0.077 0.747 1.00 86.75 163 GLY A C 1
ATOM 1314 O O . GLY A 1 163 ? -16.932 0.738 0.024 1.00 86.75 163 GLY A O 1
ATOM 1315 N N . VAL A 1 164 ? -15.032 -0.230 0.720 1.00 86.12 164 VAL A N 1
ATOM 1316 C CA . VAL A 1 164 ? -14.149 0.584 -0.120 1.00 86.12 164 VAL A CA 1
ATOM 1317 C C . VAL A 1 164 ? -13.913 -0.115 -1.456 1.00 86.12 164 VAL A C 1
ATOM 1319 O O . VAL A 1 164 ? -13.443 -1.254 -1.466 1.00 86.12 164 VAL A O 1
ATOM 1322 N N . PRO A 1 165 ? -14.179 0.546 -2.597 1.00 87.94 165 PRO A N 1
ATOM 1323 C CA . PRO A 1 165 ? -13.760 0.031 -3.888 1.00 87.94 165 PRO A CA 1
ATOM 1324 C C . PRO A 1 165 ? -12.239 0.162 -4.024 1.00 87.94 165 PRO A C 1
ATOM 1326 O O . PRO A 1 165 ? -11.679 1.236 -3.795 1.00 87.94 165 PRO A O 1
ATOM 1329 N N . PHE A 1 166 ? -11.585 -0.919 -4.432 1.00 92.88 166 PHE A N 1
ATOM 1330 C CA . PHE A 1 166 ? -10.151 -0.956 -4.694 1.00 92.88 166 PHE A CA 1
ATOM 1331 C C . PHE A 1 166 ? -9.859 -1.749 -5.965 1.00 92.88 166 PHE A C 1
ATOM 1333 O O . PHE A 1 166 ? -10.668 -2.569 -6.398 1.00 92.88 166 PHE A O 1
ATOM 1340 N N . GLU A 1 167 ? -8.696 -1.494 -6.555 1.00 95.12 167 GLU A N 1
ATOM 1341 C CA . GLU A 1 167 ? -8.181 -2.249 -7.694 1.00 95.12 167 GLU A CA 1
ATOM 1342 C C . GLU A 1 167 ? -7.167 -3.281 -7.197 1.00 95.12 167 GLU A C 1
ATOM 1344 O O . GLU A 1 167 ? -6.195 -2.930 -6.529 1.00 95.12 167 GLU A O 1
ATOM 1349 N N . GLY A 1 168 ? -7.416 -4.560 -7.478 1.00 95.06 168 GLY A N 1
ATOM 1350 C CA . GLY A 1 168 ? -6.496 -5.646 -7.154 1.00 95.06 168 GLY A CA 1
ATOM 1351 C C . GLY A 1 168 ? -5.656 -6.019 -8.368 1.00 95.06 168 GLY A C 1
ATOM 1352 O O . GLY A 1 168 ? -6.197 -6.489 -9.366 1.00 95.06 168 GLY A O 1
ATOM 1353 N N . ILE A 1 169 ? -4.342 -5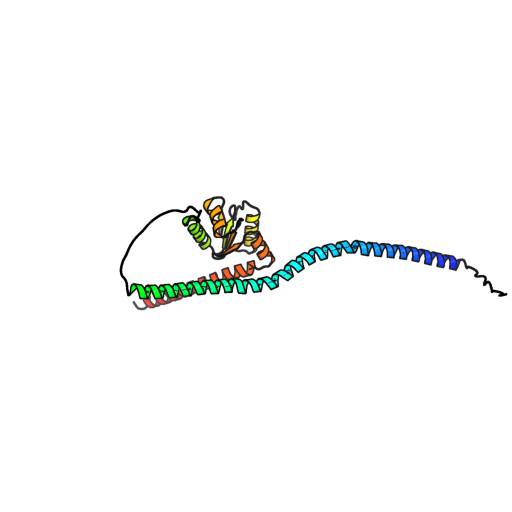.840 -8.274 1.00 95.75 169 ILE A N 1
ATOM 1354 C CA . ILE A 1 169 ? -3.389 -6.211 -9.320 1.00 95.75 169 ILE A CA 1
ATOM 1355 C C . ILE A 1 169 ? -2.808 -7.578 -8.976 1.00 95.75 169 ILE A C 1
ATOM 1357 O O . ILE A 1 169 ? -2.168 -7.749 -7.931 1.00 95.75 169 ILE A O 1
ATOM 1361 N N . ASN A 1 170 ? -3.021 -8.546 -9.867 1.00 95.81 170 ASN A N 1
ATOM 1362 C CA . ASN A 1 170 ? -2.483 -9.889 -9.710 1.00 95.81 170 ASN A CA 1
ATOM 1363 C C . ASN A 1 170 ? -0.998 -9.925 -10.089 1.00 95.81 170 ASN A C 1
ATOM 1365 O O . ASN A 1 170 ? -0.635 -9.903 -11.260 1.00 95.81 170 ASN A O 1
ATOM 1369 N N . ILE A 1 171 ? -0.137 -10.045 -9.085 1.00 94.50 171 ILE A N 1
ATOM 1370 C CA . ILE A 1 171 ? 1.319 -10.140 -9.276 1.00 94.50 171 ILE A CA 1
ATOM 1371 C C . ILE A 1 171 ? 1.793 -11.533 -9.712 1.00 94.50 171 ILE A C 1
ATOM 1373 O O . ILE A 1 171 ? 2.984 -11.735 -9.907 1.00 94.50 171 ILE A O 1
ATOM 1377 N N . LEU A 1 172 ? 0.904 -12.527 -9.788 1.00 92.44 172 LEU A N 1
ATOM 1378 C CA . LEU A 1 172 ? 1.277 -13.872 -10.244 1.00 92.44 172 LEU A CA 1
ATOM 1379 C C . LEU A 1 172 ? 1.369 -13.970 -11.770 1.00 92.44 172 LEU A C 1
ATOM 1381 O O . LEU A 1 172 ? 1.957 -14.926 -12.265 1.00 92.44 172 LEU A O 1
ATOM 1385 N N . ASP A 1 173 ? 0.787 -13.009 -12.489 1.00 92.19 173 ASP A N 1
ATOM 1386 C CA . ASP A 1 173 ? 0.765 -13.006 -13.954 1.00 92.19 173 ASP A CA 1
ATOM 1387 C C . ASP A 1 173 ? 2.012 -12.327 -14.551 1.00 92.19 173 ASP A C 1
ATOM 1389 O O . ASP A 1 173 ? 2.330 -12.548 -15.716 1.00 92.19 173 ASP A O 1
ATOM 1393 N N . ASP A 1 174 ? 2.726 -11.519 -13.758 1.00 91.06 174 ASP A N 1
ATOM 1394 C CA . ASP A 1 174 ? 3.886 -10.734 -14.187 1.00 91.06 174 ASP A CA 1
ATOM 1395 C C . ASP A 1 174 ? 4.974 -10.733 -13.095 1.00 91.06 174 ASP A C 1
ATOM 1397 O O . ASP A 1 174 ? 4.843 -10.094 -12.044 1.00 91.06 174 ASP A O 1
ATOM 1401 N N . GLU A 1 175 ? 6.058 -11.475 -13.344 1.00 90.00 175 GLU A N 1
ATOM 1402 C CA . GLU A 1 175 ? 7.186 -11.594 -12.412 1.00 90.00 175 GLU A CA 1
ATOM 1403 C C . GLU A 1 175 ? 8.019 -10.304 -12.313 1.00 90.00 175 GLU A C 1
ATOM 1405 O O . GLU A 1 175 ? 8.567 -10.020 -11.242 1.00 90.00 175 GLU A O 1
ATOM 1410 N N . ASP A 1 176 ? 8.055 -9.480 -13.365 1.00 90.75 176 ASP A N 1
ATOM 1411 C CA . ASP A 1 176 ? 8.772 -8.202 -13.348 1.00 90.75 176 ASP A CA 1
ATOM 1412 C C . ASP A 1 176 ? 8.058 -7.212 -12.429 1.00 90.75 176 ASP A C 1
ATOM 1414 O O . ASP A 1 176 ? 8.691 -6.556 -11.603 1.00 90.75 176 ASP A O 1
ATOM 1418 N N . ILE A 1 177 ? 6.723 -7.160 -12.482 1.00 91.88 177 ILE A N 1
ATOM 1419 C CA . ILE A 1 177 ? 5.916 -6.366 -11.545 1.00 91.88 177 ILE A CA 1
ATOM 1420 C C . ILE A 1 177 ? 6.029 -6.926 -10.126 1.00 91.88 177 ILE A C 1
ATOM 1422 O O . ILE A 1 177 ? 6.151 -6.163 -9.165 1.00 91.88 177 ILE A O 1
ATOM 1426 N N . ARG A 1 178 ? 6.035 -8.253 -9.961 1.00 91.75 178 ARG A N 1
ATOM 1427 C CA . ARG A 1 178 ? 6.188 -8.897 -8.649 1.00 91.75 178 ARG A CA 1
ATOM 1428 C C . ARG A 1 178 ? 7.495 -8.535 -7.959 1.00 91.75 178 ARG A C 1
ATOM 1430 O O . ARG A 1 178 ? 7.507 -8.391 -6.733 1.00 91.75 178 ARG A O 1
ATOM 1437 N N . GLN A 1 179 ? 8.591 -8.470 -8.704 1.00 89.56 179 GLN A N 1
ATOM 1438 C CA . GLN A 1 179 ? 9.884 -8.099 -8.151 1.00 89.56 179 GLN A CA 1
ATOM 1439 C C . GLN A 1 179 ? 10.027 -6.577 -8.058 1.00 89.56 179 GLN A C 1
ATOM 1441 O O . GLN A 1 179 ? 10.387 -6.062 -6.998 1.00 89.56 179 GLN A O 1
ATOM 1446 N N . GLY A 1 180 ? 9.622 -5.861 -9.105 1.00 90.50 180 GLY A N 1
ATOM 1447 C CA . GLY A 1 180 ? 9.665 -4.407 -9.185 1.00 90.50 180 GLY A CA 1
ATOM 1448 C C . GLY A 1 180 ? 8.865 -3.720 -8.084 1.00 90.50 180 GLY A C 1
ATOM 1449 O O . GLY A 1 180 ? 9.346 -2.745 -7.520 1.00 90.50 180 GLY A O 1
ATOM 1450 N N . VAL A 1 181 ? 7.694 -4.239 -7.695 1.00 91.00 181 VAL A N 1
ATOM 1451 C CA . VAL A 1 181 ? 6.880 -3.617 -6.635 1.00 91.00 181 VAL A CA 1
ATOM 1452 C C . VAL A 1 181 ? 7.550 -3.698 -5.259 1.00 91.00 181 VAL A C 1
ATOM 1454 O O . VAL A 1 181 ? 7.443 -2.762 -4.470 1.00 91.00 181 VAL A O 1
ATOM 1457 N N . LYS A 1 182 ? 8.300 -4.774 -4.977 1.00 89.62 182 LYS A N 1
ATOM 1458 C CA . LYS A 1 182 ? 9.051 -4.919 -3.718 1.00 89.62 182 LYS A CA 1
ATOM 1459 C C . LYS A 1 182 ? 10.207 -3.936 -3.639 1.00 89.62 182 LYS A C 1
ATOM 1461 O O . LYS A 1 182 ? 10.478 -3.389 -2.578 1.00 89.62 182 LYS A O 1
ATOM 1466 N N . GLU A 1 183 ? 10.890 -3.732 -4.758 1.00 88.81 183 GLU A N 1
ATOM 1467 C CA . GLU A 1 183 ? 12.004 -2.791 -4.842 1.00 88.81 183 GLU A CA 1
ATOM 1468 C C . GLU A 1 183 ? 11.497 -1.342 -4.854 1.00 88.81 183 GLU A C 1
ATOM 1470 O O . GLU A 1 183 ? 12.079 -0.491 -4.193 1.00 88.81 183 GLU A O 1
ATOM 1475 N N . PHE A 1 184 ? 10.368 -1.071 -5.518 1.00 87.50 184 PHE A N 1
ATOM 1476 C CA . PHE A 1 184 ? 9.736 0.249 -5.576 1.00 87.50 184 PHE A CA 1
ATOM 1477 C C . PHE A 1 184 ? 9.253 0.745 -4.207 1.00 87.50 184 PHE A C 1
ATOM 1479 O O . PHE A 1 184 ? 9.413 1.919 -3.889 1.00 87.50 184 PHE A O 1
ATOM 1486 N N . SER A 1 185 ? 8.650 -0.136 -3.405 1.00 88.75 185 SER A N 1
ATOM 1487 C CA . SER A 1 185 ? 8.177 0.178 -2.045 1.00 88.75 185 SER A CA 1
ATOM 1488 C C . SER A 1 185 ? 9.237 0.005 -0.961 1.00 88.75 185 SER A C 1
ATOM 1490 O O . SER A 1 185 ? 8.958 0.305 0.198 1.00 88.75 185 SER A O 1
ATOM 1492 N N . GLU A 1 186 ? 10.409 -0.535 -1.307 1.00 90.81 186 GLU A N 1
ATOM 1493 C CA . GLU A 1 186 ? 11.401 -1.024 -0.343 1.00 90.81 186 GLU A CA 1
ATOM 1494 C C . GLU A 1 186 ? 10.791 -2.012 0.679 1.00 90.81 186 GLU A C 1
ATOM 1496 O O . GLU A 1 186 ? 11.201 -2.080 1.840 1.00 90.81 186 GLU A O 1
ATOM 1501 N N . TRP A 1 187 ? 9.797 -2.803 0.249 1.00 88.12 187 TRP A N 1
ATOM 1502 C CA . TRP A 1 187 ? 9.029 -3.700 1.109 1.00 88.12 187 TRP A CA 1
ATOM 1503 C C . TRP A 1 187 ? 9.064 -5.157 0.611 1.00 88.12 187 TRP A C 1
ATOM 1505 O O . TRP A 1 187 ? 8.634 -5.454 -0.507 1.00 88.12 187 TRP A O 1
ATOM 1515 N N . PRO A 1 188 ? 9.524 -6.125 1.428 1.00 88.38 188 PRO A N 1
ATOM 1516 C CA . PRO A 1 188 ? 9.812 -7.478 0.946 1.00 88.38 188 PRO A CA 1
ATOM 1517 C C . PRO A 1 188 ? 8.570 -8.366 0.771 1.00 88.38 188 PRO A C 1
ATOM 1519 O O . PRO A 1 188 ? 8.648 -9.400 0.098 1.00 88.38 188 PRO A O 1
ATOM 1522 N N . THR A 1 189 ? 7.434 -8.017 1.387 1.00 89.56 189 THR A N 1
ATOM 1523 C CA . THR A 1 189 ? 6.246 -8.886 1.437 1.00 89.56 189 THR A CA 1
ATOM 1524 C C . THR A 1 189 ? 5.109 -8.420 0.525 1.00 89.56 189 THR A C 1
ATOM 1526 O O . THR A 1 189 ? 5.057 -7.280 0.077 1.00 89.56 189 THR A O 1
ATOM 1529 N N . ILE A 1 190 ? 4.211 -9.355 0.212 1.00 91.69 190 ILE A N 1
ATOM 1530 C CA . ILE A 1 190 ? 2.985 -9.174 -0.578 1.00 91.69 190 ILE A CA 1
ATOM 1531 C C . ILE A 1 190 ? 1.856 -9.787 0.262 1.00 91.69 190 ILE A C 1
ATOM 1533 O O . ILE A 1 190 ? 2.077 -10.867 0.825 1.00 91.69 190 ILE A O 1
ATOM 1537 N N . PRO A 1 191 ? 0.652 -9.199 0.333 1.00 95.12 191 PRO A N 1
ATOM 1538 C CA . PRO A 1 191 ? 0.139 -8.057 -0.438 1.00 95.12 191 PRO A CA 1
ATOM 1539 C C . PRO A 1 191 ? 0.722 -6.696 -0.036 1.00 95.12 191 PRO A C 1
ATOM 1541 O O . PRO A 1 191 ? 1.149 -6.545 1.104 1.00 95.12 191 PRO A O 1
ATOM 1544 N N . GLN A 1 192 ? 0.707 -5.730 -0.961 1.00 95.94 192 GLN A N 1
ATOM 1545 C CA . GLN A 1 192 ? 1.085 -4.325 -0.739 1.00 95.94 192 GLN A CA 1
ATOM 1546 C C . GLN A 1 192 ? -0.065 -3.391 -1.107 1.00 95.94 192 GLN A C 1
ATOM 1548 O O . GLN A 1 192 ? -0.714 -3.581 -2.136 1.00 95.94 192 GLN A O 1
ATOM 1553 N N . VAL A 1 193 ? -0.306 -2.388 -0.268 1.00 95.25 193 VAL A N 1
ATOM 1554 C CA . VAL A 1 193 ? -1.456 -1.485 -0.351 1.00 95.25 193 VAL A CA 1
ATOM 1555 C C . VAL A 1 193 ? -0.990 -0.059 -0.605 1.00 95.25 193 VAL A C 1
ATOM 1557 O O . VAL A 1 193 ? -0.111 0.451 0.093 1.00 95.25 193 VAL A O 1
ATOM 1560 N N . TYR A 1 194 ? -1.637 0.591 -1.568 1.00 93.62 194 TYR A N 1
ATOM 1561 C CA . TYR A 1 194 ? -1.376 1.968 -1.956 1.00 93.62 194 TYR A CA 1
ATOM 1562 C C . TYR A 1 194 ? -2.648 2.804 -1.914 1.00 93.62 194 TYR A C 1
ATOM 1564 O O . TYR A 1 194 ? -3.678 2.415 -2.474 1.00 93.62 194 TYR A O 1
ATOM 1572 N N . PHE A 1 195 ? -2.556 3.986 -1.311 1.00 92.81 195 PHE A N 1
ATOM 1573 C CA . PHE A 1 195 ? -3.607 4.999 -1.300 1.00 92.81 195 PHE A CA 1
ATOM 1574 C C . PHE A 1 195 ? -3.109 6.238 -2.042 1.00 92.81 195 PHE A C 1
ATOM 1576 O O . PHE A 1 195 ? -2.112 6.828 -1.650 1.00 92.81 195 PHE A O 1
ATOM 1583 N N . LYS A 1 196 ? -3.794 6.657 -3.115 1.00 89.19 196 LYS A N 1
ATOM 1584 C CA . LYS A 1 196 ? -3.402 7.820 -3.946 1.00 89.19 196 LYS A CA 1
ATOM 1585 C C . LYS A 1 196 ? -1.908 7.840 -4.318 1.00 89.19 196 LYS A C 1
ATOM 1587 O O . LYS A 1 196 ? -1.253 8.874 -4.205 1.00 89.19 196 LYS A O 1
ATOM 1592 N N . SER A 1 197 ? -1.371 6.701 -4.738 1.00 88.38 197 SER A N 1
ATOM 1593 C CA . SER A 1 197 ? 0.054 6.575 -5.075 1.00 88.38 197 SER A CA 1
ATOM 1594 C C . SER A 1 197 ? 1.046 6.664 -3.923 1.00 88.38 197 SER A C 1
ATOM 1596 O O . SER A 1 197 ? 2.247 6.592 -4.160 1.00 88.38 197 SER A O 1
ATOM 1598 N N . GLU A 1 198 ? 0.570 6.704 -2.683 1.00 89.56 198 GLU A N 1
ATOM 1599 C CA . GLU A 1 198 ? 1.393 6.565 -1.490 1.00 89.56 198 GLU A CA 1
ATOM 1600 C C . GLU A 1 198 ? 1.343 5.124 -0.979 1.00 89.56 198 GLU A C 1
ATOM 1602 O O . GLU A 1 198 ? 0.276 4.508 -0.908 1.00 89.56 198 GLU A O 1
ATOM 1607 N N . PHE A 1 199 ? 2.510 4.576 -0.646 1.00 92.81 199 PHE A N 1
ATOM 1608 C CA . PHE A 1 199 ? 2.621 3.252 -0.051 1.00 92.81 199 PHE A CA 1
ATOM 1609 C C . PHE A 1 199 ? 2.194 3.299 1.418 1.00 92.81 199 PHE A C 1
ATOM 1611 O O . PHE A 1 199 ? 2.741 4.073 2.199 1.00 92.81 199 PHE A O 1
ATOM 1618 N N . ILE A 1 200 ? 1.234 2.453 1.790 1.00 92.12 200 ILE A N 1
ATOM 1619 C CA . ILE A 1 200 ? 0.706 2.384 3.159 1.00 92.12 200 ILE A CA 1
ATOM 1620 C C . ILE A 1 200 ? 1.355 1.247 3.939 1.00 92.12 200 ILE A C 1
ATOM 1622 O O . ILE A 1 200 ? 1.720 1.412 5.101 1.00 92.12 200 ILE A O 1
ATOM 1626 N N . GLY A 1 201 ? 1.496 0.081 3.310 1.00 92.00 201 GLY A N 1
ATOM 1627 C CA . GLY A 1 201 ? 2.055 -1.092 3.967 1.00 92.00 201 GLY A CA 1
ATOM 1628 C C . GLY A 1 201 ? 1.584 -2.411 3.373 1.00 92.00 201 GLY A C 1
ATOM 1629 O O . GLY A 1 201 ? 0.952 -2.468 2.314 1.00 92.00 201 GLY A O 1
ATOM 1630 N N . GLY A 1 202 ? 1.911 -3.490 4.083 1.00 91.06 202 GLY A N 1
ATOM 1631 C CA . GLY A 1 202 ? 1.451 -4.840 3.773 1.00 91.06 202 GLY A CA 1
ATOM 1632 C C . GLY A 1 202 ? 0.204 -5.265 4.555 1.00 91.06 202 GLY A C 1
ATOM 1633 O O . GLY A 1 202 ? -0.500 -4.447 5.143 1.00 91.06 202 GLY A O 1
ATOM 1634 N N . CYS A 1 203 ? -0.049 -6.576 4.594 1.00 91.31 203 CYS A N 1
ATOM 1635 C CA . CYS A 1 203 ? -1.196 -7.156 5.302 1.00 91.31 203 CYS A CA 1
ATOM 1636 C C . CYS A 1 203 ? -1.220 -6.812 6.800 1.00 91.31 203 CYS A C 1
ATOM 1638 O O . CYS A 1 203 ? -2.265 -6.425 7.314 1.00 91.31 203 CYS A O 1
ATOM 1640 N N . ASP A 1 204 ? -0.083 -6.941 7.488 1.00 90.94 204 ASP A N 1
ATOM 1641 C CA . ASP A 1 204 ? -0.009 -6.771 8.946 1.00 90.94 204 ASP A CA 1
ATOM 1642 C C . ASP A 1 204 ? -0.265 -5.318 9.361 1.00 90.94 204 ASP A C 1
ATOM 1644 O O . ASP A 1 204 ? -1.014 -5.063 10.298 1.00 90.94 204 ASP A O 1
ATOM 1648 N N . VAL A 1 205 ? 0.284 -4.364 8.601 1.00 90.62 205 VAL A N 1
ATOM 1649 C CA . VAL A 1 205 ? 0.050 -2.926 8.811 1.00 90.62 205 VAL A CA 1
ATOM 1650 C C . VAL A 1 205 ? -1.422 -2.589 8.591 1.00 90.62 205 VAL A C 1
ATOM 1652 O O . VAL A 1 205 ? -2.018 -1.876 9.391 1.00 90.62 205 VAL A O 1
ATOM 1655 N N . LEU A 1 206 ? -2.045 -3.132 7.540 1.00 91.38 206 LEU A N 1
ATOM 1656 C CA . LEU A 1 206 ? -3.462 -2.883 7.277 1.00 91.38 206 LEU A CA 1
ATOM 1657 C C . LEU A 1 206 ? -4.371 -3.496 8.356 1.00 91.38 206 LEU A C 1
ATOM 1659 O O . LEU A 1 206 ? -5.397 -2.913 8.699 1.00 91.38 206 LEU A O 1
ATOM 1663 N N . LEU A 1 207 ? -4.000 -4.663 8.887 1.00 88.69 207 LEU A N 1
ATOM 1664 C CA . LEU A 1 207 ? -4.676 -5.295 10.020 1.00 88.69 207 LEU A CA 1
ATOM 1665 C C . LEU A 1 207 ? -4.584 -4.434 11.280 1.00 88.69 207 LEU A C 1
ATOM 1667 O O . LEU A 1 207 ? -5.606 -4.223 11.928 1.00 88.69 207 LEU A O 1
ATOM 1671 N N . ASP A 1 208 ? -3.403 -3.903 11.590 1.00 90.56 208 ASP A N 1
ATOM 1672 C CA . ASP A 1 208 ? -3.201 -2.998 12.724 1.00 90.56 208 ASP A CA 1
ATOM 1673 C C . ASP A 1 208 ? -4.040 -1.721 12.563 1.00 90.56 208 ASP A C 1
ATOM 1675 O O . ASP A 1 208 ? -4.883 -1.424 13.406 1.00 90.56 208 ASP A O 1
ATOM 1679 N N . MET A 1 209 ? -3.954 -1.056 11.405 1.00 87.19 209 MET A N 1
ATOM 1680 C CA . MET A 1 209 ? -4.769 0.128 11.088 1.00 87.19 209 MET A CA 1
ATOM 1681 C C . MET A 1 209 ? -6.279 -0.144 11.136 1.00 87.19 209 MET A C 1
ATOM 1683 O O . MET A 1 209 ? -7.077 0.758 11.405 1.00 87.19 209 MET A O 1
ATOM 1687 N N . HIS A 1 210 ? -6.703 -1.373 10.833 1.00 86.62 210 HIS A N 1
ATOM 1688 C CA . HIS A 1 210 ? -8.096 -1.778 10.967 1.00 86.62 210 HIS A CA 1
ATOM 1689 C C . HIS A 1 210 ? -8.516 -1.904 12.434 1.00 86.62 210 HIS A C 1
ATOM 1691 O O . HIS A 1 210 ? -9.628 -1.492 12.768 1.00 86.62 210 HIS A O 1
ATOM 1697 N N . GLN A 1 211 ? -7.650 -2.450 13.288 1.00 88.88 211 GLN A N 1
ATOM 1698 C CA . GLN A 1 211 ? -7.907 -2.626 14.717 1.00 88.88 211 GLN A CA 1
ATOM 1699 C C . GLN A 1 211 ? -7.872 -1.298 15.479 1.00 88.88 211 GLN A C 1
ATOM 1701 O O . GLN A 1 211 ? -8.719 -1.073 16.343 1.00 88.88 211 GLN A O 1
ATOM 1706 N N . THR A 1 212 ? -6.934 -0.410 15.143 1.00 90.12 212 THR A N 1
ATOM 1707 C CA . THR A 1 212 ? -6.819 0.923 15.755 1.00 90.12 212 THR A CA 1
ATOM 1708 C C . THR A 1 212 ? -7.887 1.893 15.249 1.00 90.12 212 THR A C 1
ATOM 1710 O O . THR A 1 212 ? -8.247 2.835 15.951 1.00 90.12 212 THR A O 1
ATOM 1713 N N . GLY A 1 213 ? -8.425 1.652 14.049 1.00 87.06 213 GLY A N 1
ATOM 1714 C CA . GLY A 1 213 ? -9.379 2.536 13.379 1.00 87.06 213 GLY A CA 1
ATOM 1715 C C . GLY A 1 213 ? -8.726 3.591 12.480 1.00 87.06 213 GLY A C 1
ATOM 1716 O O . GLY A 1 213 ? -9.447 4.296 11.772 1.00 87.06 213 GLY A O 1
ATOM 1717 N N . ASP A 1 214 ? -7.392 3.655 12.423 1.00 88.00 214 ASP A N 1
ATOM 1718 C CA . ASP A 1 214 ? -6.636 4.616 11.604 1.00 88.00 214 ASP A CA 1
ATOM 1719 C C . ASP A 1 214 ? -6.964 4.500 10.106 1.00 88.00 214 ASP A C 1
ATOM 1721 O O . ASP A 1 214 ? -6.969 5.493 9.372 1.00 88.00 214 ASP A O 1
ATOM 1725 N N . ILE A 1 215 ? -7.319 3.294 9.642 1.00 88.56 215 ILE A N 1
ATOM 1726 C CA . ILE A 1 215 ? -7.725 3.060 8.249 1.00 88.56 215 ILE A CA 1
ATOM 1727 C C . ILE A 1 215 ? -8.924 3.929 7.847 1.00 88.56 215 ILE A C 1
ATOM 1729 O O . ILE A 1 215 ? -9.003 4.384 6.708 1.00 88.56 215 ILE A O 1
ATOM 1733 N N . ILE A 1 216 ? -9.846 4.202 8.775 1.00 86.25 216 ILE A N 1
ATOM 1734 C CA . ILE A 1 216 ? -11.052 4.990 8.504 1.00 86.25 216 ILE A CA 1
ATOM 1735 C C . ILE A 1 216 ? -10.671 6.445 8.234 1.00 86.25 216 ILE A C 1
ATOM 1737 O O . ILE A 1 216 ? -11.211 7.066 7.316 1.00 86.25 216 ILE A O 1
ATOM 1741 N N . GLU A 1 217 ? -9.729 6.987 9.006 1.00 87.12 217 GLU A N 1
ATOM 1742 C CA . GLU A 1 217 ? -9.248 8.354 8.820 1.00 87.12 217 GLU A CA 1
ATOM 1743 C C . GLU A 1 217 ? -8.535 8.513 7.477 1.00 87.12 217 GLU A C 1
ATOM 1745 O O . GLU A 1 217 ? -8.811 9.468 6.744 1.00 87.12 217 GLU A O 1
ATOM 1750 N N . GLU A 1 218 ? -7.680 7.556 7.108 1.00 87.19 218 GLU A N 1
ATOM 1751 C CA . GLU A 1 218 ? -6.996 7.576 5.812 1.00 87.19 218 GLU A CA 1
ATOM 1752 C C . GLU A 1 218 ? -7.972 7.459 4.640 1.00 87.19 218 GLU A C 1
ATOM 1754 O O . GLU A 1 218 ? -7.951 8.271 3.710 1.00 87.19 218 GLU A O 1
ATOM 1759 N N . LEU A 1 219 ? -8.917 6.522 4.712 1.00 86.31 219 LEU A N 1
ATOM 1760 C CA . LEU A 1 219 ? -9.956 6.381 3.697 1.00 86.31 219 LEU A CA 1
ATOM 1761 C C . LEU A 1 219 ? -10.797 7.656 3.573 1.00 86.31 219 LEU A C 1
ATOM 1763 O O . LEU A 1 219 ? -11.093 8.099 2.460 1.00 86.31 219 LEU A O 1
ATOM 1767 N N . LYS A 1 220 ? -11.147 8.301 4.689 1.00 84.88 220 LYS A N 1
ATOM 1768 C CA . LYS A 1 220 ? -11.903 9.558 4.685 1.00 84.88 220 LYS A CA 1
ATOM 1769 C C . LYS A 1 220 ? -11.155 10.668 3.943 1.00 84.88 220 LYS A C 1
ATOM 1771 O O . LYS A 1 220 ? -11.754 11.319 3.083 1.00 84.88 220 LYS A O 1
ATOM 1776 N N . LYS A 1 221 ? -9.846 10.829 4.173 1.00 86.69 221 LYS A N 1
ATOM 1777 C CA . LYS A 1 221 ? -9.003 11.786 3.424 1.00 86.69 221 LYS A CA 1
ATOM 1778 C C . LYS A 1 221 ? -9.033 11.510 1.919 1.00 86.69 221 LYS A C 1
ATOM 1780 O O . LYS A 1 221 ? -8.981 12.438 1.097 1.00 86.69 221 LYS A O 1
ATOM 1785 N N . ILE A 1 222 ? -9.117 10.239 1.521 1.00 83.62 222 ILE A N 1
ATOM 1786 C CA . ILE A 1 222 ? -9.236 9.852 0.113 1.00 83.62 222 ILE A CA 1
ATOM 1787 C C . ILE A 1 222 ? -10.564 10.321 -0.477 1.00 83.62 222 ILE A C 1
ATOM 1789 O O . ILE A 1 222 ? -10.572 11.020 -1.498 1.00 83.62 222 ILE A O 1
ATOM 1793 N N . TRP A 1 223 ? -11.668 9.998 0.192 1.00 78.25 223 TRP A N 1
ATOM 1794 C CA . TRP A 1 223 ? -13.015 10.355 -0.244 1.00 78.25 223 TRP A CA 1
ATOM 1795 C C . TRP A 1 223 ? -13.248 11.866 -0.298 1.00 78.25 223 TRP A C 1
ATOM 1797 O O . TRP A 1 223 ? -13.789 12.360 -1.287 1.00 78.25 223 TRP A O 1
ATOM 1807 N N . GLU A 1 224 ? -12.795 12.619 0.704 1.00 79.06 224 GLU A N 1
ATOM 1808 C CA . GLU A 1 224 ? -12.953 14.079 0.753 1.00 79.06 224 GLU A CA 1
ATOM 1809 C C . GLU A 1 224 ? -12.240 14.777 -0.407 1.00 79.06 224 GLU A C 1
ATOM 1811 O O . GLU A 1 224 ? -12.814 15.644 -1.070 1.00 79.06 224 GLU A O 1
ATOM 1816 N N . SER A 1 225 ? -11.019 14.340 -0.727 1.00 74.75 225 SER A N 1
ATOM 1817 C CA . SER A 1 225 ? -10.281 14.876 -1.878 1.00 74.75 225 SER A CA 1
ATOM 1818 C C . SER A 1 225 ? -11.010 14.602 -3.196 1.00 74.75 225 SER A C 1
ATOM 1820 O O . SER A 1 225 ? -11.078 15.471 -4.069 1.00 74.75 225 SER A O 1
ATOM 1822 N N . ARG A 1 226 ? -11.607 13.410 -3.334 1.00 74.38 226 ARG A N 1
ATOM 1823 C CA . ARG A 1 226 ? -12.392 13.042 -4.518 1.00 74.38 226 ARG A CA 1
ATOM 1824 C C . ARG A 1 226 ? -13.680 13.858 -4.622 1.00 74.38 226 ARG A C 1
ATOM 1826 O O . ARG A 1 226 ? -14.015 14.324 -5.709 1.00 74.38 226 ARG A O 1
ATOM 1833 N N . LEU A 1 227 ? -14.386 14.068 -3.511 1.00 74.56 227 LEU A N 1
ATOM 1834 C CA . LEU A 1 227 ? -15.604 14.881 -3.462 1.00 74.56 227 LEU A CA 1
ATOM 1835 C C . LEU A 1 227 ? -15.330 16.343 -3.830 1.00 74.56 227 LEU A C 1
ATOM 1837 O O . LEU A 1 227 ? -16.070 16.914 -4.633 1.00 74.56 227 LEU A O 1
ATOM 1841 N N . HIS A 1 228 ? -14.248 16.930 -3.312 1.00 74.00 228 HIS A N 1
ATOM 1842 C CA . HIS A 1 228 ? -13.836 18.287 -3.672 1.00 74.00 228 HIS A CA 1
ATOM 1843 C C . HIS A 1 228 ? -13.577 18.408 -5.181 1.00 74.00 228 HIS A C 1
ATOM 1845 O O . HIS A 1 228 ? -14.125 19.290 -5.844 1.00 74.00 228 HIS A O 1
ATOM 1851 N N . PHE A 1 229 ? -12.822 17.464 -5.751 1.00 73.62 229 PHE A N 1
ATOM 1852 C CA . PHE A 1 229 ? -12.544 17.426 -7.186 1.00 73.62 229 PHE A CA 1
ATOM 1853 C C . PHE A 1 229 ? -13.821 17.312 -8.039 1.00 73.62 229 PHE A C 1
ATOM 1855 O O . PHE A 1 229 ? -13.997 18.053 -9.011 1.00 73.62 229 PHE A O 1
ATOM 1862 N N . LEU A 1 230 ? -14.743 16.418 -7.668 1.00 75.56 230 LEU A N 1
ATOM 1863 C CA . LEU A 1 230 ? -16.005 16.226 -8.388 1.00 75.56 230 LEU A CA 1
ATOM 1864 C C . LEU A 1 230 ? -16.903 17.468 -8.321 1.00 75.56 230 LEU A C 1
ATOM 1866 O O . LEU A 1 230 ? -17.479 17.857 -9.341 1.00 75.56 230 LEU A O 1
ATOM 1870 N N . ASN A 1 231 ? -16.983 18.126 -7.162 1.00 74.06 231 ASN A N 1
ATOM 1871 C CA . ASN A 1 231 ? -17.732 19.371 -7.008 1.00 74.06 231 ASN A CA 1
ATOM 1872 C C . ASN A 1 231 ? -17.133 20.502 -7.853 1.00 74.06 231 ASN A C 1
ATOM 1874 O O . ASN A 1 231 ? -17.878 21.173 -8.569 1.00 74.06 231 ASN A O 1
ATOM 1878 N N . GLN A 1 232 ? -15.805 20.656 -7.869 1.00 73.12 232 GLN A N 1
ATOM 1879 C CA . GLN A 1 232 ? -15.122 21.644 -8.710 1.00 73.12 232 GLN A CA 1
ATOM 1880 C C . GLN A 1 232 ? -15.416 21.414 -10.202 1.00 73.12 232 GLN A C 1
ATOM 1882 O O . GLN A 1 232 ? -15.799 22.337 -10.922 1.00 73.12 232 GLN A O 1
ATOM 1887 N N . LYS A 1 233 ? -15.304 20.162 -10.671 1.00 75.69 233 LYS A N 1
ATOM 1888 C CA . LYS A 1 233 ? -15.569 19.789 -12.070 1.00 75.69 233 LYS A CA 1
ATOM 1889 C C . LYS A 1 233 ? -17.027 20.043 -12.456 1.00 75.69 233 LYS A C 1
ATOM 1891 O O . LYS A 1 233 ? -17.305 20.545 -13.545 1.00 75.69 233 LYS A O 1
ATOM 1896 N N . ARG A 1 234 ? -17.963 19.743 -11.552 1.00 79.62 234 ARG A N 1
ATOM 1897 C CA . ARG A 1 234 ? -19.395 19.995 -11.744 1.00 79.62 234 ARG A CA 1
ATOM 1898 C C . ARG A 1 234 ? -19.704 21.494 -11.811 1.00 79.62 234 ARG A C 1
ATOM 1900 O O . ARG A 1 234 ? -20.448 21.904 -12.698 1.00 79.62 234 ARG A O 1
ATOM 1907 N N . ILE A 1 235 ? -19.105 22.313 -10.945 1.00 78.88 235 ILE A N 1
ATOM 1908 C CA . ILE A 1 235 ? -19.233 23.781 -10.985 1.00 78.88 235 ILE A CA 1
ATOM 1909 C C . ILE A 1 235 ? -18.673 24.335 -12.299 1.00 78.88 235 ILE A C 1
ATOM 1911 O O . ILE A 1 235 ? -19.361 25.096 -12.978 1.00 78.88 235 ILE A O 1
ATOM 1915 N N . ASN A 1 236 ? -17.482 23.902 -12.711 1.00 73.31 236 ASN A N 1
ATOM 1916 C CA . ASN A 1 236 ? -16.866 24.348 -13.961 1.00 73.31 236 ASN A CA 1
ATOM 1917 C C . ASN A 1 236 ? -17.731 23.995 -15.179 1.00 73.31 236 ASN A C 1
ATOM 1919 O O . ASN A 1 236 ? -17.997 24.857 -16.014 1.00 73.31 236 ASN A O 1
ATOM 1923 N N . ASN A 1 237 ? -18.272 22.775 -15.241 1.00 77.56 237 ASN A N 1
ATOM 1924 C CA . ASN A 1 237 ? -19.203 22.377 -16.302 1.00 77.56 237 ASN A CA 1
ATOM 1925 C C . ASN A 1 237 ? -20.503 23.199 -16.302 1.00 77.56 237 ASN A C 1
ATOM 1927 O O . ASN A 1 237 ? -21.038 23.509 -17.369 1.00 77.56 237 ASN A O 1
ATOM 1931 N N . LEU A 1 238 ? -21.020 23.581 -15.130 1.00 79.94 238 LEU A N 1
ATOM 1932 C CA . LEU A 1 238 ? -22.189 24.461 -15.026 1.00 79.94 238 LEU A CA 1
ATOM 1933 C C . LEU A 1 238 ? -21.880 25.886 -15.505 1.00 79.94 238 LEU A C 1
ATOM 1935 O O . LEU A 1 238 ? -22.712 26.492 -16.181 1.00 79.94 238 LEU A O 1
ATOM 1939 N N . LEU A 1 239 ? -20.697 26.418 -15.187 1.00 72.81 239 LEU A N 1
ATOM 1940 C CA . LEU A 1 239 ? -20.252 27.741 -15.636 1.00 72.81 239 LEU A CA 1
ATOM 1941 C C . LEU A 1 239 ? -20.029 27.782 -17.153 1.00 72.81 239 LEU A C 1
ATOM 1943 O O . LEU A 1 239 ? -20.507 28.706 -17.812 1.00 72.81 239 LEU A O 1
ATOM 1947 N N . ILE A 1 240 ? -19.395 26.753 -17.721 1.00 72.94 240 ILE A N 1
ATOM 1948 C CA . ILE A 1 240 ? -19.189 26.612 -19.171 1.00 72.94 240 ILE A CA 1
ATOM 1949 C C . ILE A 1 240 ? -20.537 26.549 -19.900 1.00 72.94 240 ILE A C 1
ATOM 1951 O O . ILE A 1 240 ? -20.766 27.313 -20.837 1.00 72.94 240 ILE A O 1
ATOM 1955 N N . ASN A 1 241 ? -21.476 25.721 -19.430 1.00 68.56 241 ASN A N 1
ATOM 1956 C CA . ASN A 1 241 ? -22.812 25.634 -20.026 1.00 68.56 241 ASN A CA 1
ATOM 1957 C C . ASN A 1 241 ? -23.611 26.940 -19.909 1.00 68.56 241 ASN A C 1
ATOM 1959 O O . ASN A 1 241 ? -24.344 27.298 -20.832 1.00 68.56 241 ASN A O 1
ATOM 1963 N N . LYS A 1 242 ? -23.470 27.683 -18.803 1.00 72.75 242 LYS A N 1
ATOM 1964 C CA . LYS A 1 242 ? -24.070 29.020 -18.676 1.00 72.75 242 LYS A CA 1
ATOM 1965 C C . LYS A 1 242 ? -23.464 30.017 -19.671 1.00 72.75 242 LYS A C 1
ATOM 1967 O O . LYS A 1 242 ? -24.215 30.804 -20.243 1.00 72.75 242 LYS A O 1
ATOM 1972 N N . ASN A 1 243 ? -22.153 29.971 -19.913 1.00 66.56 243 ASN A N 1
ATOM 1973 C CA . ASN A 1 243 ? -21.498 30.827 -20.910 1.00 66.56 243 ASN A CA 1
ATOM 1974 C C . ASN A 1 243 ? -21.880 30.457 -22.352 1.00 66.56 243 ASN A C 1
ATOM 1976 O O . ASN A 1 243 ? -22.148 31.353 -23.149 1.00 66.56 243 ASN A O 1
ATOM 1980 N N . LEU A 1 244 ? -22.006 29.166 -22.673 1.00 64.69 244 LEU A N 1
ATOM 1981 C CA . LEU A 1 244 ? -22.469 28.701 -23.988 1.00 64.69 244 LEU A CA 1
ATOM 1982 C C . LEU A 1 244 ? -23.907 29.158 -24.294 1.00 64.69 244 LEU A C 1
ATOM 1984 O O . LEU A 1 244 ? -24.167 29.641 -25.394 1.00 64.69 244 LEU A O 1
ATOM 1988 N N . ARG A 1 245 ? -24.825 29.105 -23.315 1.00 62.19 245 ARG A N 1
ATOM 1989 C CA . ARG A 1 245 ? -26.203 29.614 -23.487 1.00 62.19 245 ARG A CA 1
ATOM 1990 C C . ARG A 1 245 ? -26.284 31.130 -23.654 1.00 62.19 245 ARG A C 1
ATOM 1992 O O . ARG A 1 245 ? -27.184 31.612 -24.334 1.00 62.19 245 ARG A O 1
ATOM 1999 N N . ARG A 1 246 ? -25.373 31.896 -23.043 1.00 60.09 246 ARG A N 1
ATOM 2000 C CA . ARG A 1 246 ? -25.301 33.347 -23.288 1.00 60.09 246 ARG A CA 1
ATOM 2001 C C . ARG A 1 246 ? -24.844 33.645 -24.711 1.00 60.09 246 ARG A C 1
ATOM 2003 O O . ARG A 1 246 ? -25.396 34.540 -25.333 1.00 60.09 246 ARG A O 1
ATOM 2010 N N . HIS A 1 247 ? -23.895 32.880 -25.247 1.00 57.31 247 HIS A N 1
ATOM 2011 C CA . HIS A 1 247 ? -23.399 33.091 -26.609 1.00 57.31 247 HIS A CA 1
ATOM 2012 C C . HIS A 1 247 ? -24.401 32.689 -27.704 1.00 57.31 247 HIS A C 1
ATOM 2014 O O . HIS A 1 247 ? -24.410 33.314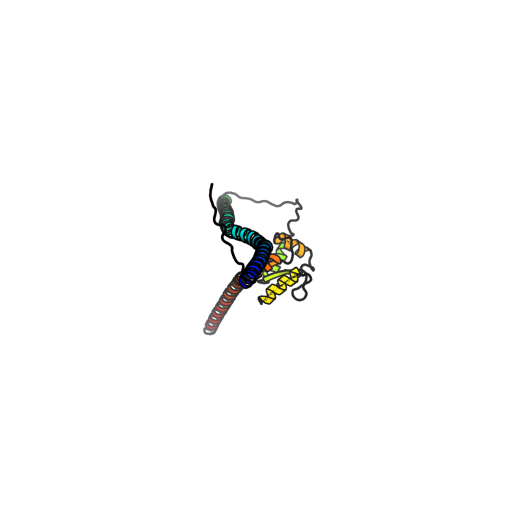 -28.759 1.00 57.31 247 HIS A O 1
ATOM 2020 N N . SER A 1 248 ? -25.278 31.708 -27.459 1.00 59.34 248 SER A N 1
ATOM 2021 C CA . SER A 1 248 ? -26.366 31.349 -28.386 1.00 59.34 248 SER A CA 1
ATOM 2022 C C . SER A 1 248 ? -27.554 32.320 -28.369 1.00 59.34 248 SER A C 1
ATOM 2024 O O . SER A 1 248 ? -28.432 32.200 -29.210 1.00 59.34 248 SER A O 1
ATOM 2026 N N . PHE A 1 249 ? -27.615 33.241 -27.402 1.00 54.97 249 PHE A N 1
ATOM 2027 C CA . PHE A 1 249 ? -28.673 34.256 -27.295 1.00 54.97 249 PHE A CA 1
ATOM 2028 C C . PHE A 1 249 ? -28.298 35.583 -27.985 1.00 54.97 249 PHE A C 1
ATOM 2030 O O . PHE A 1 249 ? -29.144 36.452 -28.153 1.00 54.97 249 PHE A O 1
ATOM 2037 N N . PHE A 1 250 ? -27.033 35.742 -28.388 1.00 56.22 250 PHE A N 1
ATOM 2038 C CA . PHE A 1 250 ? -26.496 36.939 -29.052 1.00 56.22 250 PHE A CA 1
ATOM 2039 C C . PHE A 1 250 ? -26.188 36.720 -30.546 1.00 56.22 250 PHE A C 1
ATOM 2041 O O . PHE A 1 250 ? -25.377 37.449 -31.118 1.00 56.22 250 PHE A O 1
ATOM 2048 N N . ARG A 1 251 ? -26.802 35.717 -31.183 1.00 47.84 251 ARG A N 1
ATOM 2049 C CA . ARG A 1 251 ? -26.633 35.426 -32.610 1.00 47.84 251 ARG A CA 1
ATOM 2050 C C . ARG A 1 251 ? -27.972 35.318 -33.318 1.00 47.84 251 ARG A C 1
ATOM 2052 O O . ARG A 1 251 ? -28.907 34.788 -32.682 1.00 47.84 251 ARG A O 1
#

Secondary structure (DSSP, 8-state):
------------HHHHHHHHHHHHHHHHHHHHHHHHHHHHHTTHHHHHHHHHHHHHHHHHHHHHHHHHHHHHHHHHHHHHHHHHHHHHHHHHHHHHHHHHTS------------------HHHHHHHHHHHHHSSEEEEESEETTEE-SHHHHHHHHHHHHTT---EEEETTS-HHHHHHHHHHTT--SS-EEEETTEEEEEHHHHHHHHHHSHHHHHHHHHHHHHHHHHHHHHHHHHHHHHHHHHHTT--

Sequence (251 aa):
MDYRYESKNRSSPHFENVQNQVDEVVTIMRENVNKVIQRDEKLGDLDDRAANLEANSNSFAASSVRLRRKYWWENLKMKLIIGGIFITVIVFIIIVLVFEFNGSNNDHVTNTSSIRPTIDSEVKSRIEEMIGRSSVVVFMKGVPEDPRCGFSNAVVQIFRMHGVPFEGINILDDEDIRQGVKEFSEWPTIPQVYFKSEFIGGCDVLLDMHQTGDIIEELKKIWESRLHFLNQKRINNLLINKNLRRHSFFR